Protein AF-A0A940MDB0-F1 (afdb_monomer)

Nearest PDB structures (foldseek):
  4v1u-assembly1_A  TM=7.281E-01  e=1.211E-16  Lyngbya aestuarii
  4bs9-assembly1_A-2  TM=6.740E-01  e=1.566E-17  uncultured Prochloron sp. 06037A
  4v1v-assembly1_A  TM=7.147E-01  e=1.822E-16  Lyngbya aestuarii
  4v1u-assembly1_B  TM=7.019E-01  e=6.824E-15  Lyngbya aestuarii
  3h5a-assembly1_A  TM=5.850E-01  e=8.131E-15  Escherichia coli

Foldseek 3Di:
DWWKAFQPQWDWDCPDLFWIWIDSDPPGPPIDIGGDPVPPSPVVVLNVVRNPIDDLVRSQVVCVVPDDPDRDPSVVVVVVCVLQLRMDGPPDDSLLSVLCNVQNPALPLLAAAEEEQEEDAPLSVLLVVVLVVNCSVVSHHHYDYDYHDDLVPPDLVSQPRHQEYEYEYQADDPSNLLSVLLSCLVNQHWYWYWYDHAQKTKTDQTAGAPPFATPLQVVVVVCVPPPDDPVVVVCNPVPPPDDPPDHPDVVVSNVRSNVNSVCVSCSSSVNNVVRRQWMWMQRNVVRDIDIDGGHHDCPPCRRHPPNDPDDSPVD

Organism: NCBI:txid2798581

Solvent-accessible surface area (backbone atoms only — not comparable to full-atom values): 17311 Å² total; per-residue (Å²): 133,75,34,32,19,55,29,88,68,50,45,81,41,74,75,50,58,32,32,32,40,38,23,62,43,102,84,43,89,58,59,46,76,46,72,37,90,83,69,73,24,58,60,49,55,48,56,61,58,22,72,47,70,42,34,69,66,60,52,46,52,50,48,56,73,76,38,88,84,61,91,74,61,52,70,61,51,50,52,54,35,42,75,68,44,52,33,38,56,59,85,57,55,66,37,37,53,44,46,44,57,72,38,88,82,50,49,68,60,31,47,72,32,26,34,30,37,32,28,80,34,70,36,28,56,48,31,55,52,49,39,56,64,49,15,44,44,80,37,36,26,44,77,40,86,37,74,61,63,56,51,91,60,66,58,66,70,72,53,54,86,32,65,32,35,37,40,20,32,59,47,71,52,63,67,38,54,51,40,51,41,55,43,25,55,74,70,55,26,32,34,30,47,31,33,26,54,92,59,33,34,39,36,42,35,29,24,33,56,93,75,40,25,50,63,68,46,44,51,54,53,51,56,69,66,47,77,87,49,72,65,59,60,53,58,64,70,39,87,79,73,64,64,99,77,78,69,74,59,66,71,57,42,55,54,49,30,52,53,41,45,52,49,53,53,30,40,56,64,73,51,27,74,77,29,21,42,27,23,43,37,36,36,65,81,79,73,44,79,48,75,48,76,42,63,71,55,87,70,32,45,84,83,23,92,70,58,52,87,74,65,60,93,90,108

Mean predicted aligned error: 7.18 Å

InterPro domains:
  IPR022291 Bacteriocin biosynthesis, cyclodehydratase domain [TIGR03882] (189-308)
  IPR035985 Ubiquitin-activating enzyme-like [SSF69572] (108-304)

Sequence (315 aa):
MTSYRLNPHLRFVRRTDDEVLISRGSRSIHAELLRDDAGSGALADLLERLRDPADEEQLTAWARERRTGVPLDVPALLAHLLGRGVLVPAGDDPAHSHLRTSLAGGGDALRGAVISIVGDGVLATTLERQLAASGIVTAGAVPRRVAQPSPDDVADELFADAALVVVALDRPESTLLHALNDTALRGKTPWLPVCLDGGEGVVGPTHVPGESACHLEFELQTDASVGFTGHVLELRHAKDAHGPAAVPPPHQVEMVSGLAVEAVIAHLAGTGHLTSDRAVRFDFERMEIDYQDVLRLPRCPACGPQRAPYRNPFL

Structure (mmCIF, N/CA/C/O backbone):
data_AF-A0A940MDB0-F1
#
_entry.id   AF-A0A940MDB0-F1
#
loop_
_atom_site.group_PDB
_atom_site.id
_atom_site.type_symbol
_atom_site.label_atom_id
_atom_site.label_alt_id
_atom_site.label_comp_id
_atom_site.label_asym_id
_atom_site.label_entity_id
_atom_site.label_seq_id
_atom_site.pdbx_PDB_ins_code
_atom_site.Cartn_x
_atom_site.Cartn_y
_atom_site.Cartn_z
_atom_site.occupancy
_atom_site.B_iso_or_equiv
_atom_site.auth_seq_id
_atom_site.auth_comp_id
_atom_site.auth_asym_id
_atom_site.auth_atom_id
_atom_site.pdbx_PDB_model_num
ATOM 1 N N . MET A 1 1 ? 2.759 -1.622 34.290 1.00 71.38 1 MET A N 1
ATOM 2 C CA . MET A 1 1 ? 1.355 -1.943 33.958 1.00 71.38 1 MET A CA 1
ATOM 3 C C . MET A 1 1 ? 1.049 -1.334 32.603 1.00 71.38 1 MET A C 1
ATOM 5 O O . MET A 1 1 ? 1.514 -0.229 32.347 1.00 71.38 1 MET A O 1
ATOM 9 N N . THR A 1 2 ? 0.364 -2.060 31.722 1.00 88.00 2 THR A N 1
ATOM 10 C CA . THR A 1 2 ? 0.009 -1.553 30.389 1.00 88.00 2 THR A CA 1
ATOM 11 C C . THR A 1 2 ? -1.202 -0.638 30.517 1.00 88.00 2 THR A C 1
ATOM 13 O O . THR A 1 2 ? -2.240 -1.059 31.018 1.00 88.00 2 THR A O 1
ATOM 16 N N . SER A 1 3 ? -1.056 0.615 30.094 1.00 93.81 3 SER A N 1
ATOM 17 C CA . SER A 1 3 ? -2.165 1.566 29.993 1.00 93.81 3 SER A CA 1
ATOM 18 C C . SER A 1 3 ? -2.766 1.503 28.589 1.00 93.81 3 SER A C 1
ATOM 20 O O . SER A 1 3 ? -2.040 1.304 27.612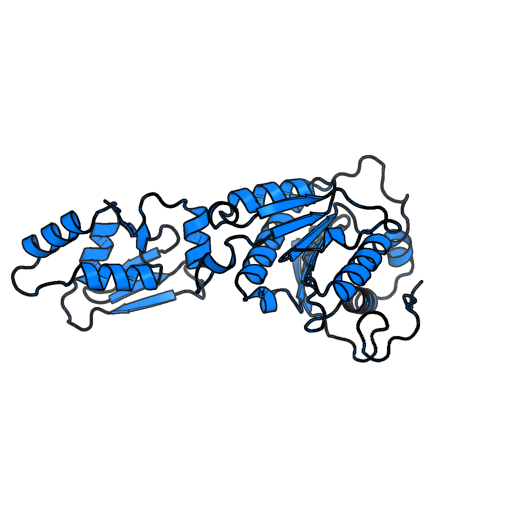 1.00 93.81 3 SER A O 1
ATOM 22 N N . TYR A 1 4 ? -4.079 1.678 28.487 1.00 93.94 4 TYR A N 1
ATOM 23 C CA . TYR A 1 4 ? -4.854 1.621 27.254 1.00 93.94 4 TYR A CA 1
ATOM 24 C C . TYR A 1 4 ? -5.501 2.971 26.966 1.00 93.94 4 TYR A C 1
ATOM 26 O O . TYR A 1 4 ? -5.845 3.716 27.881 1.00 93.94 4 TYR A O 1
ATOM 34 N N . ARG A 1 5 ? -5.697 3.266 25.683 1.00 93.81 5 ARG A N 1
ATOM 35 C CA . ARG A 1 5 ? -6.432 4.439 25.199 1.00 93.81 5 ARG A CA 1
ATOM 36 C C . ARG A 1 5 ? -7.301 4.068 24.005 1.00 93.81 5 ARG A C 1
ATOM 38 O O . ARG A 1 5 ? -7.067 3.043 23.358 1.00 93.81 5 ARG A O 1
ATOM 45 N N . LEU A 1 6 ? -8.259 4.932 23.678 1.00 93.25 6 LEU A N 1
ATOM 46 C CA . LEU A 1 6 ? -8.935 4.870 22.384 1.00 93.25 6 LEU A CA 1
ATOM 47 C C . LEU A 1 6 ? -7.921 4.951 21.240 1.00 93.25 6 LEU A C 1
ATOM 49 O O . LEU A 1 6 ? -6.960 5.721 21.289 1.00 93.25 6 LEU A O 1
ATOM 53 N N . ASN A 1 7 ? -8.158 4.172 20.191 1.00 91.50 7 ASN A N 1
ATOM 54 C CA . ASN A 1 7 ? -7.358 4.247 18.982 1.00 91.50 7 ASN A CA 1
ATOM 55 C C . ASN A 1 7 ? -7.458 5.652 18.350 1.00 91.50 7 ASN A C 1
ATOM 57 O O . ASN A 1 7 ? -8.560 6.064 17.973 1.00 91.50 7 ASN A O 1
ATOM 61 N N . PRO A 1 8 ? -6.338 6.385 18.191 1.00 90.69 8 PRO A N 1
ATOM 62 C CA . PRO A 1 8 ? -6.360 7.767 17.708 1.00 90.69 8 PRO A CA 1
ATOM 63 C C . PRO A 1 8 ? -6.815 7.907 16.247 1.00 90.69 8 PRO A C 1
ATOM 65 O O . PRO A 1 8 ? -7.166 9.005 15.823 1.00 90.69 8 PRO A O 1
ATOM 68 N N . HIS A 1 9 ? -6.836 6.812 15.481 1.00 90.19 9 HIS A N 1
ATOM 69 C CA . HIS A 1 9 ? -7.268 6.794 14.077 1.00 90.19 9 HIS A CA 1
ATOM 70 C C . HIS A 1 9 ? -8.756 6.496 13.900 1.00 90.19 9 HIS A C 1
ATOM 72 O O . HIS A 1 9 ? -9.244 6.400 12.773 1.00 90.19 9 HIS A O 1
ATOM 78 N N . LEU A 1 10 ? -9.483 6.334 15.005 1.00 90.69 10 LEU A N 1
ATOM 79 C CA . LEU A 1 10 ? -10.917 6.106 15.010 1.00 90.69 10 LEU A CA 1
ATOM 80 C C . LEU A 1 10 ? -11.643 7.326 15.575 1.00 90.69 10 LEU A C 1
ATOM 82 O O . LEU A 1 10 ? -11.248 7.944 16.561 1.00 90.69 10 LEU A O 1
ATOM 86 N N . ARG A 1 11 ? -12.756 7.666 14.935 1.00 91.94 11 ARG A N 1
ATOM 87 C CA . ARG A 1 11 ? -13.738 8.623 15.427 1.00 91.94 11 ARG A CA 1
ATOM 88 C C . ARG A 1 11 ? -14.796 7.868 16.206 1.00 91.94 11 ARG A C 1
ATOM 90 O O . ARG A 1 11 ? -15.346 6.886 15.713 1.00 91.94 11 ARG A O 1
ATOM 97 N N . PHE A 1 12 ? -15.114 8.398 17.377 1.00 91.88 12 PHE A N 1
ATOM 98 C CA . PHE A 1 12 ? -16.094 7.841 18.296 1.00 91.88 12 PHE A CA 1
ATOM 99 C C . PHE A 1 12 ? -17.264 8.806 18.428 1.00 91.88 12 PHE A C 1
ATOM 101 O O . PHE A 1 12 ? -17.077 9.969 18.792 1.00 91.88 12 PHE A O 1
ATOM 108 N N . VAL A 1 13 ? -18.466 8.329 18.114 1.00 92.81 13 VAL A N 1
ATOM 109 C CA . VAL A 1 13 ? -19.699 9.112 18.216 1.00 92.81 13 VAL A CA 1
ATOM 110 C C . VAL A 1 13 ? -20.724 8.310 19.005 1.00 92.81 13 VAL A C 1
ATOM 112 O O . VAL A 1 13 ? -21.314 7.361 18.487 1.00 92.81 13 VAL A O 1
ATOM 115 N N . ARG A 1 14 ? -20.950 8.711 20.260 1.00 92.69 14 ARG A N 1
ATOM 116 C CA . ARG A 1 14 ? -22.067 8.219 21.075 1.00 92.69 14 ARG A CA 1
ATOM 117 C C . ARG A 1 14 ? -23.378 8.613 20.388 1.00 92.69 14 ARG A C 1
ATOM 119 O O . ARG A 1 14 ? -23.610 9.796 20.147 1.00 92.69 14 ARG A O 1
ATOM 126 N N . ARG A 1 15 ? -24.190 7.623 20.011 1.00 91.88 15 ARG A N 1
ATOM 127 C CA . ARG A 1 15 ? -25.495 7.815 19.351 1.00 91.88 15 ARG A CA 1
ATOM 128 C C . ARG A 1 15 ? -26.624 7.795 20.370 1.00 91.88 15 ARG A C 1
ATOM 130 O O . ARG A 1 15 ? -27.491 8.662 20.338 1.00 91.88 15 ARG A O 1
ATOM 137 N N . THR A 1 16 ? -26.574 6.820 21.265 1.00 89.62 16 THR A N 1
ATOM 138 C CA . THR A 1 16 ? -27.467 6.663 22.415 1.00 89.62 16 THR A CA 1
ATOM 139 C C . THR A 1 16 ? -26.621 6.270 23.624 1.00 89.62 16 THR A C 1
ATOM 141 O O . THR A 1 16 ? -25.391 6.293 23.553 1.00 89.62 16 THR A O 1
ATOM 144 N N . ASP A 1 17 ? -27.249 5.927 24.745 1.00 85.44 17 ASP A N 1
ATOM 145 C CA . ASP A 1 17 ? -26.513 5.377 25.882 1.00 85.44 17 ASP A CA 1
ATOM 146 C C . ASP A 1 17 ? -25.891 4.016 25.545 1.00 85.44 17 ASP A C 1
ATOM 148 O O . ASP A 1 17 ? -24.756 3.763 25.935 1.00 85.44 17 ASP A O 1
ATOM 152 N N . ASP A 1 18 ? -26.561 3.215 24.715 1.00 88.06 18 ASP A N 1
ATOM 153 C CA . ASP A 1 18 ? -26.159 1.841 24.394 1.00 88.06 18 ASP A CA 1
ATOM 154 C C . ASP A 1 18 ? -25.493 1.682 23.024 1.00 88.06 18 ASP A C 1
ATOM 156 O O . ASP A 1 18 ? -24.976 0.614 22.711 1.00 88.06 18 ASP A O 1
ATOM 160 N N . GLU A 1 19 ? -25.488 2.718 22.185 1.00 91.94 19 GLU A N 1
ATOM 161 C CA . GLU A 1 19 ? -24.931 2.646 20.835 1.00 91.94 19 GLU A CA 1
ATOM 162 C C . GLU A 1 19 ? -23.787 3.641 20.623 1.00 91.94 19 GLU A C 1
ATOM 164 O O . GLU A 1 19 ? -23.935 4.858 20.799 1.00 91.94 19 GLU A O 1
ATOM 169 N N . VAL A 1 20 ? -22.652 3.130 20.142 1.00 93.69 20 VAL A N 1
ATOM 170 C CA . VAL A 1 20 ? -21.482 3.935 19.772 1.00 93.69 20 VAL A CA 1
ATOM 171 C C . VAL A 1 20 ? -21.080 3.633 18.338 1.00 93.69 20 VAL A C 1
ATOM 173 O O . VAL A 1 20 ? -20.733 2.507 17.994 1.00 93.69 20 VAL A O 1
ATOM 176 N N . LEU A 1 21 ? -21.096 4.661 17.491 1.00 93.56 21 LEU A N 1
ATOM 177 C CA . LEU A 1 21 ? -20.574 4.576 16.134 1.00 93.56 21 LEU A CA 1
ATOM 178 C C . LEU A 1 21 ? -19.063 4.813 16.151 1.00 93.56 21 LEU A C 1
ATOM 180 O O . LEU A 1 21 ? -18.593 5.852 16.624 1.00 93.56 21 LEU A O 1
ATOM 184 N N . ILE A 1 22 ? -18.330 3.872 15.570 1.00 92.56 22 ILE A N 1
ATOM 185 C CA . ILE A 1 22 ? -16.890 3.928 15.359 1.00 92.56 22 ILE A CA 1
ATOM 186 C C . ILE A 1 22 ? -16.623 4.008 13.862 1.00 92.56 22 ILE A C 1
ATOM 188 O O . ILE A 1 22 ? -17.221 3.276 13.079 1.00 92.56 22 ILE A O 1
ATOM 192 N N . SER A 1 23 ? -15.741 4.908 13.438 1.00 91.56 23 SER A N 1
ATOM 193 C CA . SER A 1 23 ? -15.348 5.004 12.031 1.00 91.56 23 SER A CA 1
ATOM 194 C C . SER A 1 23 ? -14.003 5.700 11.859 1.00 91.56 23 SER A C 1
ATOM 196 O O . SER A 1 23 ? -13.709 6.633 12.597 1.00 91.56 23 SER A O 1
ATOM 198 N N . ARG A 1 24 ? -13.201 5.332 10.851 1.00 87.12 24 ARG A N 1
ATOM 199 C CA . ARG A 1 24 ? -11.964 6.084 10.530 1.00 87.12 24 ARG A CA 1
ATOM 200 C C . ARG A 1 24 ? -12.247 7.464 9.929 1.00 87.12 24 ARG A C 1
ATOM 202 O O . ARG A 1 24 ? -11.438 8.378 10.028 1.00 87.12 24 ARG A O 1
ATOM 209 N N . GLY A 1 25 ? -13.404 7.639 9.294 1.00 86.31 25 GLY A N 1
ATOM 210 C CA . GLY A 1 25 ? -13.745 8.861 8.573 1.00 86.31 25 GLY A CA 1
ATOM 211 C C . GLY A 1 25 ? -15.170 8.826 8.038 1.00 86.31 25 GLY A C 1
ATOM 212 O O . GLY A 1 25 ? -15.747 7.763 7.857 1.00 86.31 25 GLY A O 1
ATOM 213 N N . SER A 1 26 ? -15.754 9.985 7.733 1.00 87.38 26 SER A N 1
ATOM 214 C CA . SER A 1 26 ? -17.177 10.088 7.353 1.00 87.38 26 SER A CA 1
ATOM 215 C C . SER A 1 26 ? -17.574 9.280 6.110 1.00 87.38 26 SER A C 1
ATOM 217 O O . SER A 1 26 ? -18.751 8.981 5.939 1.00 87.38 26 SER A O 1
ATOM 219 N N . ARG A 1 27 ? -16.606 8.938 5.252 1.00 84.81 27 ARG A N 1
ATOM 220 C CA . ARG A 1 27 ? -16.774 8.093 4.059 1.00 84.81 27 ARG A CA 1
ATOM 221 C C . ARG A 1 27 ? -15.939 6.813 4.110 1.00 84.81 27 ARG A C 1
ATOM 223 O O . ARG A 1 27 ? -15.729 6.177 3.085 1.00 84.81 27 ARG A O 1
ATOM 230 N N . SER A 1 28 ? -15.405 6.465 5.278 1.00 83.25 28 SER A N 1
ATOM 231 C CA . SER A 1 28 ? -14.613 5.250 5.407 1.00 83.25 28 SER A CA 1
ATOM 232 C C . SER A 1 28 ? -15.509 4.029 5.251 1.00 83.25 28 SER A C 1
ATOM 234 O O . SER A 1 28 ? -16.584 3.966 5.844 1.00 83.25 28 SER A O 1
ATOM 236 N N . ILE A 1 29 ? -15.019 3.035 4.513 1.00 79.56 29 ILE A N 1
ATOM 237 C CA . ILE A 1 29 ? -15.609 1.693 4.484 1.00 79.56 29 ILE A CA 1
ATOM 238 C C . ILE A 1 29 ? -15.534 1.010 5.858 1.00 79.56 29 ILE A C 1
ATOM 240 O O . ILE A 1 29 ? -16.321 0.118 6.154 1.00 79.56 29 ILE A O 1
ATOM 244 N N . HIS A 1 30 ? -14.601 1.443 6.711 1.00 80.75 30 HIS A N 1
ATOM 245 C CA . HIS A 1 30 ? -14.460 0.959 8.073 1.00 80.75 30 HIS A CA 1
ATOM 246 C C . HIS A 1 30 ? -15.318 1.819 9.004 1.00 80.75 30 HIS A C 1
ATOM 248 O O . HIS A 1 30 ? -14.855 2.818 9.567 1.00 80.75 30 HIS A O 1
ATOM 254 N N . ALA A 1 31 ? -16.587 1.436 9.115 1.00 87.31 31 ALA A N 1
ATOM 255 C CA . ALA A 1 31 ? -17.550 2.008 10.039 1.00 87.31 31 ALA A CA 1
ATOM 256 C C . ALA A 1 31 ? -18.337 0.887 10.720 1.00 87.31 31 ALA A C 1
ATOM 258 O O . ALA A 1 31 ? -18.821 -0.031 10.061 1.00 87.31 31 ALA A O 1
ATOM 259 N N . GLU A 1 32 ? -18.479 0.977 12.035 1.00 90.25 32 GLU A N 1
ATOM 260 C CA . GLU A 1 32 ? -19.139 -0.044 12.828 1.00 90.25 32 GLU A CA 1
ATOM 261 C C . GLU A 1 32 ? -19.963 0.567 13.958 1.00 90.25 32 GLU A C 1
ATOM 263 O O . GLU A 1 32 ? -19.552 1.534 14.599 1.00 90.25 32 GLU A O 1
ATOM 268 N N . LEU A 1 33 ? -21.137 -0.007 14.203 1.00 92.06 33 LEU A N 1
ATOM 269 C CA . LEU A 1 33 ? -21.983 0.351 15.329 1.00 92.06 33 LEU A CA 1
ATOM 270 C C . LEU A 1 33 ? -21.775 -0.670 16.444 1.00 92.06 33 LEU A C 1
ATOM 272 O O . LEU A 1 33 ? -22.201 -1.817 16.323 1.00 92.06 33 LEU A O 1
ATOM 276 N N . LEU A 1 34 ? -21.132 -0.248 17.527 1.00 91.06 34 LEU A N 1
ATOM 277 C CA . LEU A 1 34 ? -21.073 -1.047 18.738 1.00 91.06 34 LEU A CA 1
ATOM 278 C C . LEU A 1 34 ? -22.367 -0.883 19.526 1.00 91.06 34 LEU A C 1
ATOM 280 O O . LEU A 1 34 ? -22.853 0.240 19.680 1.00 91.06 34 LEU A O 1
ATOM 284 N N . ARG A 1 35 ? -22.883 -1.997 20.045 1.00 90.44 35 ARG A N 1
ATOM 285 C CA . ARG A 1 35 ? -24.100 -2.047 20.853 1.00 90.44 35 ARG A CA 1
ATOM 286 C C . ARG A 1 35 ? -23.815 -2.668 22.212 1.00 90.44 35 ARG A C 1
ATOM 288 O O . ARG A 1 35 ? -23.132 -3.685 22.295 1.00 90.44 35 ARG A O 1
ATOM 295 N N . ASP A 1 36 ? -24.337 -2.040 23.255 1.00 86.75 36 ASP A N 1
ATOM 296 C CA . ASP A 1 36 ? -24.456 -2.602 24.594 1.00 86.75 36 ASP A CA 1
ATOM 297 C C . ASP A 1 36 ? -25.822 -3.291 24.714 1.00 86.75 36 ASP A C 1
ATOM 299 O O . ASP A 1 36 ? -26.816 -2.679 25.101 1.00 86.75 36 ASP A O 1
ATOM 303 N N . ASP A 1 37 ? -25.881 -4.574 24.352 1.00 82.19 37 ASP A N 1
ATOM 304 C CA . ASP A 1 37 ? -27.134 -5.346 24.351 1.00 82.19 37 ASP A CA 1
ATOM 305 C C . ASP A 1 37 ? -27.750 -5.495 25.754 1.00 82.19 37 ASP A C 1
ATOM 307 O O . ASP A 1 37 ? -28.939 -5.791 25.884 1.00 82.19 37 ASP A O 1
ATOM 311 N N . ALA A 1 38 ? -26.967 -5.271 26.815 1.00 79.06 38 ALA A N 1
ATOM 312 C CA . ALA A 1 38 ? -27.469 -5.270 28.183 1.00 79.06 38 ALA A CA 1
ATOM 313 C C . ALA A 1 38 ? -28.250 -3.988 28.531 1.00 79.06 38 ALA A C 1
ATOM 315 O O . ALA A 1 38 ? -28.844 -3.924 29.609 1.00 79.06 38 ALA A O 1
ATOM 316 N N . GLY A 1 39 ? -28.255 -2.976 27.652 1.00 75.56 39 GLY A N 1
ATOM 317 C CA . GLY A 1 39 ? -28.993 -1.726 27.850 1.00 75.56 39 GLY A CA 1
ATOM 318 C C . GLY A 1 39 ? -28.465 -0.899 29.022 1.00 75.56 39 GLY A C 1
ATOM 319 O O . GLY A 1 39 ? -29.225 -0.212 29.707 1.00 75.56 39 GLY A O 1
ATOM 320 N N . SER A 1 40 ? -27.187 -1.073 29.356 1.00 78.88 40 SER A N 1
ATOM 321 C CA . SER A 1 40 ? -26.610 -0.491 30.558 1.00 78.88 40 SER A CA 1
ATOM 322 C C . SER A 1 40 ? -25.970 0.875 30.281 1.00 78.88 40 SER A C 1
ATOM 324 O O . SER A 1 40 ? -25.813 1.680 31.197 1.00 78.88 40 SER A O 1
ATOM 326 N N . GLY A 1 41 ? -25.557 1.146 29.049 1.00 82.62 41 GLY A N 1
ATOM 327 C CA . GLY A 1 41 ? -24.697 2.252 28.643 1.00 82.62 41 GLY A CA 1
ATOM 328 C C . GLY A 1 41 ? -23.245 2.172 29.126 1.00 82.62 41 GLY A C 1
ATOM 329 O O . GLY A 1 41 ? -22.513 3.165 29.085 1.00 82.62 41 GLY A O 1
ATOM 330 N N . ALA A 1 42 ? -22.803 1.008 29.616 1.00 83.88 42 ALA A N 1
ATOM 331 C CA . ALA A 1 42 ? -21.459 0.837 30.176 1.00 83.88 42 ALA A CA 1
ATOM 332 C C . ALA A 1 42 ? -20.380 1.005 29.111 1.00 83.88 42 ALA A C 1
ATOM 334 O O . ALA A 1 42 ? -19.325 1.578 29.384 1.00 83.88 42 ALA A O 1
ATOM 335 N N . LEU A 1 43 ? -20.662 0.543 27.892 1.00 87.06 43 LEU A N 1
ATOM 336 C CA . LEU A 1 43 ? -19.745 0.661 26.769 1.00 87.06 43 LEU A CA 1
ATOM 337 C C . LEU A 1 43 ? -19.460 2.128 26.424 1.00 87.06 43 LEU A C 1
ATOM 339 O O . LEU A 1 43 ? -18.298 2.513 26.304 1.00 87.06 43 LEU A O 1
ATOM 343 N N . ALA A 1 44 ? -20.502 2.953 26.283 1.00 88.75 44 ALA A N 1
ATOM 344 C CA . ALA A 1 44 ? -20.344 4.359 25.927 1.00 88.75 44 ALA A CA 1
ATOM 345 C C . ALA A 1 44 ? -19.581 5.138 27.007 1.00 88.75 44 ALA A C 1
ATOM 347 O O . ALA A 1 44 ? -18.681 5.912 26.685 1.00 88.75 44 ALA A O 1
ATOM 348 N N . ASP A 1 45 ? -19.894 4.897 28.282 1.00 89.25 45 ASP A N 1
ATOM 349 C CA . ASP A 1 45 ? -19.203 5.536 29.403 1.00 89.25 45 ASP A CA 1
ATOM 350 C C . ASP A 1 45 ? -17.733 5.095 29.509 1.00 89.25 45 ASP A C 1
ATOM 352 O O . ASP A 1 45 ? -16.864 5.917 29.806 1.00 89.25 45 ASP A O 1
ATOM 356 N N . LEU A 1 46 ? -17.440 3.814 29.247 1.00 89.38 46 LEU A N 1
ATOM 357 C CA . LEU A 1 46 ? -16.074 3.289 29.258 1.00 89.38 46 LEU A CA 1
ATOM 358 C C . LEU A 1 46 ? -15.235 3.902 28.135 1.00 89.38 46 LEU A C 1
ATOM 360 O O . LEU A 1 46 ? -14.105 4.325 28.375 1.00 89.38 46 LEU A O 1
ATOM 364 N N . LEU A 1 47 ? -15.773 3.958 26.915 1.00 91.31 47 LEU A N 1
ATOM 365 C CA . LEU A 1 47 ? -15.071 4.564 25.784 1.00 91.31 47 LEU A CA 1
ATOM 366 C C . LEU A 1 47 ? -14.808 6.052 26.043 1.00 91.31 47 LEU A C 1
ATOM 368 O O . LEU A 1 47 ? -13.714 6.533 25.764 1.00 91.31 47 LEU A O 1
ATOM 372 N N . GLU A 1 48 ? -15.757 6.762 26.656 1.00 90.81 48 GLU A N 1
ATOM 373 C CA . GLU A 1 48 ? -15.565 8.157 27.058 1.00 90.81 48 GLU A CA 1
ATOM 374 C C . GLU A 1 48 ? -14.458 8.298 28.120 1.00 90.81 48 GLU A C 1
ATOM 376 O O . GLU A 1 48 ? -13.611 9.183 28.009 1.00 90.81 48 GLU A O 1
ATOM 381 N N . ARG A 1 49 ? -14.391 7.381 29.099 1.00 91.62 49 ARG A N 1
ATOM 382 C CA . ARG A 1 49 ? -13.303 7.330 30.093 1.00 91.62 49 ARG A CA 1
ATOM 383 C C . ARG A 1 49 ? -11.937 7.068 29.454 1.00 91.62 49 ARG A C 1
ATOM 385 O O . ARG A 1 49 ? -10.943 7.605 29.938 1.00 91.62 49 ARG A O 1
ATOM 392 N N . LEU A 1 50 ? -11.882 6.262 28.398 1.00 93.25 50 LEU A N 1
ATOM 393 C CA . LEU A 1 50 ? -10.654 5.875 27.694 1.00 93.25 50 LEU A CA 1
ATOM 394 C C . LEU A 1 50 ? -10.147 6.919 26.689 1.00 93.25 50 LEU A C 1
ATOM 396 O O . LEU A 1 50 ? -9.142 6.675 26.010 1.00 93.25 50 LEU A O 1
ATOM 400 N N . ARG A 1 51 ? -10.798 8.089 26.601 1.00 90.62 51 ARG A N 1
ATOM 401 C CA . ARG A 1 51 ? -10.205 9.270 25.952 1.00 90.62 51 ARG A CA 1
ATOM 402 C C . ARG A 1 51 ? -8.882 9.657 26.605 1.00 90.62 51 ARG A C 1
ATOM 404 O O . ARG A 1 51 ? -7.958 10.057 25.902 1.00 90.62 51 ARG A O 1
ATOM 411 N N . ASP A 1 52 ? -8.794 9.468 27.919 1.00 92.25 52 ASP A N 1
ATOM 412 C CA . ASP A 1 52 ? -7.561 9.581 28.684 1.00 92.25 52 ASP A CA 1
ATOM 413 C C . ASP A 1 52 ? -6.995 8.184 28.980 1.00 92.25 52 ASP A C 1
ATOM 415 O O . ASP A 1 52 ? -7.757 7.299 29.393 1.00 92.25 52 ASP A O 1
ATOM 419 N N . PRO A 1 53 ? -5.674 7.968 28.824 1.00 94.44 53 PRO A N 1
ATOM 420 C CA . PRO A 1 53 ? -5.044 6.688 29.120 1.00 94.44 53 PRO A CA 1
ATOM 421 C C . PRO A 1 53 ? -5.388 6.156 30.516 1.00 94.44 53 PRO A C 1
ATOM 423 O O . PRO A 1 53 ? -5.348 6.893 31.504 1.00 94.44 53 PRO A O 1
ATOM 426 N N . ALA A 1 54 ? -5.709 4.867 30.606 1.00 94.94 54 ALA A N 1
ATOM 427 C CA . ALA A 1 54 ? -6.002 4.195 31.868 1.00 94.94 54 ALA A CA 1
ATOM 428 C C . ALA A 1 54 ? -5.533 2.742 31.846 1.00 94.94 54 ALA A C 1
ATOM 430 O O . ALA A 1 54 ? -5.601 2.080 30.812 1.00 94.94 54 ALA A O 1
ATOM 431 N N . ASP A 1 55 ? -5.039 2.243 32.973 1.00 94.75 55 ASP A N 1
ATOM 432 C CA . ASP A 1 55 ? -4.767 0.815 33.133 1.00 94.75 55 ASP A CA 1
ATOM 433 C C . ASP A 1 55 ? -6.009 0.040 33.610 1.00 94.75 55 ASP A C 1
ATOM 435 O O . ASP A 1 55 ? -7.049 0.604 33.958 1.00 94.75 55 ASP A O 1
ATOM 439 N N . GLU A 1 56 ? -5.911 -1.286 33.583 1.00 93.12 56 GLU A N 1
ATOM 440 C CA . GLU A 1 56 ? -7.003 -2.189 33.959 1.00 93.12 56 GLU A CA 1
ATOM 441 C C . GLU A 1 56 ? -7.472 -1.996 35.411 1.00 93.12 56 GLU A C 1
ATOM 443 O O . GLU A 1 56 ? -8.670 -2.087 35.692 1.00 93.12 56 GLU A O 1
ATOM 448 N N . GLU A 1 57 ? -6.557 -1.686 36.332 1.00 92.75 57 GLU A N 1
ATOM 449 C CA . GLU A 1 57 ? -6.874 -1.493 37.748 1.00 92.75 57 GLU A CA 1
ATOM 450 C C . GLU A 1 57 ? -7.700 -0.217 37.946 1.00 92.75 57 GLU A C 1
ATOM 452 O O . GLU A 1 57 ? -8.758 -0.246 38.581 1.00 92.75 57 GLU A O 1
ATOM 457 N N . GLN A 1 58 ? -7.278 0.881 37.317 1.00 93.50 58 GLN A N 1
ATOM 458 C CA . GLN A 1 58 ? -7.995 2.154 37.312 1.00 93.50 58 GLN A CA 1
ATOM 459 C C . GLN A 1 58 ? -9.396 2.022 36.708 1.00 93.50 58 GLN A C 1
ATOM 461 O O . GLN A 1 58 ? -10.355 2.590 37.235 1.00 93.50 58 GLN A O 1
ATOM 466 N N . LEU A 1 59 ? -9.537 1.272 35.613 1.00 91.62 59 LEU A N 1
ATOM 467 C CA . LEU A 1 59 ? -10.828 1.046 34.958 1.00 91.62 59 LEU A CA 1
ATOM 468 C C . LEU A 1 59 ? -11.747 0.156 35.797 1.00 91.62 59 LEU A C 1
ATOM 470 O O . LEU A 1 59 ? -12.947 0.411 35.881 1.00 91.62 59 LEU A O 1
ATOM 474 N N . THR A 1 60 ? -11.189 -0.850 36.469 1.00 90.81 60 THR A N 1
ATOM 475 C CA . THR A 1 60 ? -11.939 -1.715 37.386 1.00 90.81 60 THR A CA 1
ATOM 476 C C . THR A 1 60 ? -12.432 -0.934 38.604 1.00 90.81 60 THR A C 1
ATOM 478 O O . THR A 1 60 ? -13.586 -1.090 39.008 1.00 90.81 60 THR A O 1
ATOM 481 N N . ALA A 1 61 ? -11.596 -0.061 39.173 1.00 90.62 61 ALA A N 1
ATOM 482 C CA . ALA A 1 61 ? -11.992 0.836 40.258 1.00 90.62 61 ALA A CA 1
ATOM 483 C C . ALA A 1 61 ? -13.107 1.798 39.812 1.00 90.62 61 ALA A C 1
ATOM 485 O O . ALA A 1 61 ? -14.156 1.865 40.453 1.00 90.62 61 ALA A O 1
ATOM 486 N N . TRP A 1 62 ? -12.934 2.445 38.655 1.00 90.94 62 TRP A N 1
ATOM 487 C CA . TRP A 1 62 ? -13.941 3.320 38.051 1.00 90.94 62 TRP A CA 1
ATOM 488 C C . TRP A 1 62 ? -15.286 2.610 37.829 1.00 90.94 62 TRP A C 1
ATOM 490 O O . TRP A 1 62 ? -16.340 3.158 38.162 1.00 90.94 62 TRP A O 1
ATOM 500 N N . ALA A 1 63 ? -15.265 1.377 37.314 1.00 87.88 63 ALA A N 1
ATOM 501 C CA . ALA A 1 63 ? -16.476 0.600 37.066 1.00 87.88 63 ALA A CA 1
ATOM 502 C C . ALA A 1 63 ? -17.232 0.289 38.370 1.00 87.88 63 ALA A C 1
ATOM 504 O O . ALA A 1 63 ? -18.458 0.389 38.404 1.00 87.88 63 ALA A O 1
ATOM 505 N N . ARG A 1 64 ? -16.512 -0.025 39.459 1.00 86.00 64 ARG A N 1
ATOM 506 C CA . ARG A 1 64 ? -17.105 -0.282 40.786 1.00 86.00 64 ARG A CA 1
ATOM 507 C C . ARG A 1 64 ? -17.756 0.959 41.392 1.00 86.00 64 ARG A C 1
ATOM 509 O O . ARG A 1 64 ? -18.837 0.852 41.961 1.00 86.00 64 ARG A O 1
ATOM 516 N N . GLU A 1 65 ? -17.110 2.117 41.278 1.00 85.25 65 GLU A N 1
ATOM 517 C CA . GLU A 1 65 ? -17.615 3.377 41.842 1.00 85.25 65 GLU A CA 1
ATOM 518 C C . GLU A 1 65 ? -18.848 3.893 41.100 1.00 85.25 65 GLU A C 1
ATOM 520 O O . GLU A 1 65 ? -19.795 4.387 41.712 1.00 85.25 65 GLU A O 1
ATOM 525 N N . ARG A 1 66 ? -18.843 3.785 39.769 1.00 79.31 66 ARG A N 1
ATOM 526 C CA . ARG A 1 66 ? -19.861 4.400 38.916 1.00 79.31 66 ARG A CA 1
ATOM 527 C C . ARG A 1 66 ? -21.066 3.495 38.658 1.00 79.31 66 ARG A C 1
ATOM 529 O O . ARG A 1 66 ? -22.114 4.003 38.266 1.00 79.31 66 ARG A O 1
ATOM 536 N N . ARG A 1 67 ? -20.940 2.176 38.868 1.00 69.06 67 ARG A N 1
ATOM 537 C CA . ARG A 1 67 ? -22.003 1.193 38.592 1.00 69.06 67 ARG A CA 1
ATOM 538 C C . ARG A 1 67 ? -22.270 0.274 39.776 1.00 69.06 67 ARG A C 1
ATOM 540 O O . ARG A 1 67 ? -21.856 -0.881 39.828 1.00 69.06 67 ARG A O 1
ATOM 547 N N . THR A 1 68 ? -23.054 0.786 40.712 1.00 59.50 68 THR A N 1
ATOM 548 C CA . THR A 1 68 ? -23.585 0.040 41.853 1.00 59.50 68 THR A CA 1
ATOM 549 C C . THR A 1 68 ? -24.756 -0.853 41.417 1.00 59.50 68 THR A C 1
ATOM 551 O O . THR A 1 68 ? -25.917 -0.530 41.639 1.00 59.50 68 THR A O 1
ATOM 554 N N . GLY A 1 69 ? -24.482 -1.988 40.763 1.00 61.94 69 GLY A N 1
ATOM 555 C CA . GLY A 1 69 ? -25.531 -2.996 40.526 1.00 61.94 69 GLY A CA 1
ATOM 556 C C . GLY A 1 69 ? -25.288 -4.011 39.413 1.00 61.94 69 GLY A C 1
ATOM 557 O O . GLY A 1 69 ? -25.825 -5.112 39.491 1.00 61.94 69 GLY A O 1
ATOM 558 N N . VAL A 1 70 ? -24.457 -3.689 38.416 1.00 67.31 70 VAL A N 1
ATOM 559 C CA . VAL A 1 70 ? -24.091 -4.621 37.335 1.00 67.31 70 VAL A CA 1
ATOM 560 C C . VAL A 1 70 ? -22.566 -4.727 37.282 1.00 67.31 70 VAL A C 1
ATOM 562 O O . VAL A 1 70 ? -21.916 -3.737 36.940 1.00 67.31 70 VAL A O 1
ATOM 565 N N . PRO A 1 71 ? -21.971 -5.878 37.648 1.00 69.94 71 PRO A N 1
ATOM 566 C CA . PRO A 1 71 ? -20.531 -6.057 37.550 1.00 69.94 71 PRO A CA 1
ATOM 567 C C . PRO A 1 71 ? -20.116 -6.056 36.075 1.00 69.94 71 PRO A C 1
ATOM 569 O O . PRO A 1 71 ? -20.531 -6.917 35.304 1.00 69.94 71 PRO A O 1
ATOM 572 N N . LEU A 1 72 ? -19.303 -5.072 35.690 1.00 80.81 72 LEU A N 1
ATOM 573 C CA . LEU A 1 72 ? -18.678 -5.022 34.374 1.00 80.81 72 LEU A CA 1
ATOM 574 C C . LEU A 1 72 ? -17.397 -5.861 34.405 1.00 80.81 72 LEU A C 1
ATOM 576 O O . LEU A 1 72 ? -16.495 -5.582 35.198 1.00 80.81 72 LEU A O 1
ATOM 580 N N . ASP A 1 73 ? -17.304 -6.860 33.532 1.00 87.94 73 ASP A N 1
ATOM 581 C CA . ASP A 1 73 ? -16.062 -7.597 33.302 1.00 87.94 73 ASP A CA 1
ATOM 582 C C . ASP A 1 73 ? -15.116 -6.738 32.448 1.00 87.94 73 ASP A C 1
ATOM 584 O O . ASP A 1 73 ? -15.074 -6.827 31.218 1.00 87.94 73 ASP A O 1
ATOM 588 N N . VAL A 1 74 ? -14.411 -5.821 33.120 1.00 89.31 74 VAL A N 1
ATOM 589 C CA . VAL A 1 74 ? -13.438 -4.916 32.494 1.00 89.31 74 VAL A CA 1
ATOM 590 C C . VAL A 1 74 ? -12.361 -5.694 31.724 1.00 89.31 74 VAL A C 1
ATOM 592 O O . VAL A 1 74 ? -12.133 -5.337 30.567 1.00 89.31 74 VAL A O 1
ATOM 595 N N . PRO A 1 75 ? -11.741 -6.762 32.270 1.00 90.62 75 PRO A N 1
ATOM 596 C CA . PRO A 1 75 ? -10.780 -7.572 31.521 1.00 90.62 75 PRO A CA 1
ATOM 597 C C . PRO A 1 75 ? -11.341 -8.137 30.209 1.00 90.62 75 PRO A C 1
ATOM 599 O O . PRO A 1 75 ? -10.715 -7.980 29.157 1.00 90.62 75 PRO A O 1
ATOM 602 N N . ALA A 1 76 ? -12.533 -8.745 30.235 1.00 89.69 76 ALA A N 1
ATOM 603 C CA . ALA A 1 76 ? -13.140 -9.310 29.030 1.00 89.69 76 ALA A CA 1
ATOM 604 C C . ALA A 1 76 ? -13.479 -8.230 27.992 1.00 89.69 76 ALA A C 1
ATOM 606 O O . ALA A 1 76 ? -13.240 -8.416 26.795 1.00 89.69 76 ALA A O 1
ATOM 607 N N . LEU A 1 77 ? -13.992 -7.080 28.438 1.00 88.62 77 LEU A N 1
ATOM 608 C CA . LEU A 1 77 ? -14.332 -5.971 27.552 1.00 88.62 77 LEU A CA 1
ATOM 609 C C . LEU A 1 77 ? -13.084 -5.324 26.934 1.00 88.62 77 LEU A C 1
ATOM 611 O O . LEU A 1 77 ? -13.075 -5.043 25.736 1.00 88.62 77 LEU A O 1
ATOM 615 N N . LEU A 1 78 ? -12.010 -5.145 27.709 1.00 91.19 78 LEU A N 1
ATOM 616 C CA . LEU A 1 78 ? -10.724 -4.676 27.190 1.00 91.19 78 LEU A CA 1
ATOM 617 C C . LEU A 1 78 ? -10.170 -5.640 26.143 1.00 91.19 78 LEU A C 1
ATOM 619 O O . LEU A 1 78 ? -9.811 -5.198 25.053 1.00 91.19 78 LEU A O 1
ATOM 623 N N . ALA A 1 79 ? -10.150 -6.944 26.430 1.00 89.88 79 ALA A N 1
ATOM 624 C CA . ALA A 1 79 ? -9.696 -7.957 25.481 1.00 89.88 79 ALA A CA 1
ATOM 625 C C . ALA A 1 79 ? -10.522 -7.932 24.184 1.00 89.88 79 ALA A C 1
ATOM 627 O O . ALA A 1 79 ? -9.958 -7.965 23.088 1.00 89.88 79 ALA A O 1
ATOM 628 N N . HIS A 1 80 ? -11.848 -7.797 24.296 1.00 89.38 80 HIS A N 1
ATOM 629 C CA . HIS A 1 80 ? -12.744 -7.689 23.148 1.00 89.38 80 HIS A CA 1
ATOM 630 C C . HIS A 1 80 ? -12.459 -6.440 22.299 1.00 89.38 80 HIS A C 1
ATOM 632 O O . HIS A 1 80 ? -12.324 -6.533 21.079 1.00 89.38 80 HIS A O 1
ATOM 638 N N . LEU A 1 81 ? -12.330 -5.268 22.927 1.00 90.19 81 LEU A N 1
ATOM 639 C CA . LEU A 1 81 ? -12.082 -4.010 22.221 1.00 90.19 81 LEU A CA 1
ATOM 640 C C . LEU A 1 81 ? -10.659 -3.931 21.637 1.00 90.19 81 LEU A C 1
ATOM 642 O O . LEU A 1 81 ? -10.476 -3.376 20.552 1.00 90.19 81 LEU A O 1
ATOM 646 N N . LEU A 1 82 ? -9.661 -4.521 22.304 1.00 89.25 82 LEU A N 1
ATOM 647 C CA . LEU A 1 82 ? -8.296 -4.674 21.786 1.00 89.25 82 LEU A CA 1
ATOM 648 C C . LEU A 1 82 ? -8.258 -5.596 20.566 1.00 89.25 82 LEU A C 1
ATOM 650 O O . LEU A 1 82 ? -7.637 -5.251 19.562 1.00 89.25 82 LEU A O 1
ATOM 654 N N . GLY A 1 83 ? -8.952 -6.738 20.624 1.00 84.38 83 GLY A N 1
ATOM 655 C CA . GLY A 1 83 ? -9.048 -7.676 19.501 1.00 84.38 83 GLY A CA 1
ATOM 656 C C . GLY A 1 83 ? -9.693 -7.060 18.257 1.00 84.38 83 GLY A C 1
ATOM 657 O O . GLY A 1 83 ? -9.418 -7.481 17.138 1.00 84.38 83 GLY A O 1
ATOM 658 N N . ARG A 1 84 ? -10.505 -6.017 18.447 1.00 84.50 84 ARG A N 1
ATOM 659 C CA . ARG A 1 84 ? -11.166 -5.264 17.375 1.00 84.50 84 ARG A CA 1
ATOM 660 C C . ARG A 1 84 ? -10.417 -3.999 16.957 1.00 84.50 84 ARG A C 1
ATOM 662 O O . ARG A 1 84 ? -10.909 -3.258 16.114 1.00 84.50 84 ARG A O 1
ATOM 669 N N . GLY A 1 85 ? -9.260 -3.718 17.560 1.00 86.88 85 GLY A N 1
ATOM 670 C CA . GLY A 1 85 ? -8.473 -2.514 17.284 1.00 86.88 85 GLY A CA 1
ATOM 671 C C . GLY A 1 85 ? -9.151 -1.209 17.715 1.00 86.88 85 GLY A C 1
ATOM 672 O O . GLY A 1 85 ? -8.726 -0.132 17.302 1.00 86.88 85 GLY A O 1
ATOM 673 N N . VAL A 1 86 ? -10.198 -1.280 18.540 1.00 90.62 86 VAL A N 1
ATOM 674 C CA . VAL A 1 86 ? -10.887 -0.102 19.084 1.00 90.62 86 VAL A CA 1
ATOM 675 C C . VAL A 1 86 ? -10.018 0.592 20.134 1.00 90.62 86 VAL A C 1
ATOM 677 O O . VAL A 1 86 ? -9.988 1.822 20.218 1.00 90.62 86 VAL A O 1
ATOM 680 N N . LEU A 1 87 ? -9.284 -0.208 20.908 1.00 91.81 87 LEU A N 1
ATOM 681 C CA . LEU A 1 87 ? -8.292 0.249 21.874 1.00 91.81 87 LEU A CA 1
ATOM 682 C C . LEU A 1 87 ? -6.885 -0.082 21.395 1.00 91.81 87 LEU A C 1
ATOM 684 O O . LEU A 1 87 ? -6.664 -1.074 20.700 1.00 91.81 87 LEU A O 1
ATOM 688 N N . VAL A 1 88 ? -5.929 0.733 21.830 1.00 91.25 88 VAL A N 1
ATOM 689 C CA . VAL A 1 88 ? -4.495 0.496 21.646 1.00 91.25 88 VAL A CA 1
ATOM 690 C C . VAL A 1 88 ? -3.753 0.762 22.958 1.00 91.25 88 VAL A C 1
ATOM 692 O O . VAL A 1 88 ? -4.230 1.551 23.785 1.00 91.25 88 VAL A O 1
ATOM 695 N N . PRO A 1 89 ? -2.585 0.139 23.184 1.00 90.62 89 PRO A N 1
ATOM 696 C CA . PRO A 1 89 ? -1.692 0.548 24.259 1.00 90.62 89 PRO A CA 1
ATOM 697 C C . PRO A 1 89 ? -1.352 2.044 24.158 1.00 90.62 89 PRO A C 1
ATOM 699 O O . PRO A 1 89 ? -1.089 2.577 23.080 1.00 90.62 89 PRO A O 1
ATOM 702 N N . ALA A 1 90 ? -1.351 2.749 25.287 1.00 88.50 90 ALA A N 1
ATOM 703 C CA . ALA A 1 90 ? -1.163 4.199 25.320 1.00 88.50 90 ALA A CA 1
ATOM 704 C C . ALA A 1 90 ? 0.232 4.654 24.857 1.00 88.50 90 ALA A C 1
ATOM 706 O O . ALA A 1 90 ? 0.372 5.770 24.359 1.00 88.50 90 ALA A O 1
ATOM 707 N N . GLY A 1 91 ? 1.237 3.786 24.997 1.00 85.25 91 GLY A N 1
ATOM 708 C CA . GLY A 1 91 ? 2.608 4.026 24.545 1.00 85.25 91 GLY A CA 1
ATOM 709 C C . GLY A 1 91 ? 2.893 3.609 23.100 1.00 85.25 91 GLY A C 1
ATOM 710 O O . GLY A 1 91 ? 4.018 3.809 22.652 1.00 85.25 91 GLY A O 1
ATOM 711 N N . ASP A 1 92 ? 1.923 3.035 22.379 1.00 84.62 92 ASP A N 1
ATOM 712 C CA . ASP A 1 92 ? 2.150 2.606 20.997 1.00 84.62 92 ASP A CA 1
ATOM 713 C C . ASP A 1 92 ? 2.369 3.817 20.078 1.00 84.62 92 ASP A C 1
ATOM 715 O O . ASP A 1 92 ? 1.660 4.830 20.156 1.00 84.62 92 ASP A O 1
ATOM 719 N N . ASP A 1 93 ? 3.330 3.669 19.165 1.00 84.44 93 ASP A N 1
ATOM 720 C CA . ASP A 1 93 ? 3.548 4.584 18.048 1.00 84.44 93 ASP A CA 1
ATOM 721 C C . ASP A 1 93 ? 2.237 4.758 17.249 1.00 84.44 93 ASP A C 1
ATOM 723 O O . ASP A 1 93 ? 1.615 3.760 16.853 1.00 84.44 93 ASP A O 1
ATOM 727 N N . PRO A 1 94 ? 1.769 6.001 17.014 1.00 85.06 94 PRO A N 1
ATOM 728 C CA . PRO A 1 94 ? 0.568 6.245 16.230 1.00 85.06 94 PRO A CA 1
ATOM 729 C C . PRO A 1 94 ? 0.625 5.629 14.832 1.00 85.06 94 PRO A C 1
ATOM 731 O O . PRO A 1 94 ? -0.401 5.135 14.371 1.00 85.06 94 PRO A O 1
ATOM 734 N N . ALA A 1 95 ? 1.781 5.617 14.165 1.00 84.44 95 ALA A N 1
ATOM 735 C CA . ALA A 1 95 ? 1.892 5.051 12.822 1.00 84.44 95 ALA A CA 1
ATOM 736 C C . ALA A 1 95 ? 1.715 3.522 12.852 1.00 84.44 95 ALA A C 1
ATOM 738 O O . ALA A 1 95 ? 0.871 2.968 12.148 1.00 84.44 95 ALA A O 1
ATOM 739 N N . HIS A 1 96 ? 2.373 2.841 13.792 1.00 81.88 96 HIS A N 1
ATOM 740 C CA . HIS A 1 96 ? 2.127 1.419 14.041 1.00 81.88 96 HIS A CA 1
ATOM 741 C C . HIS A 1 96 ? 0.660 1.116 14.422 1.00 81.88 96 HIS A C 1
ATOM 743 O O . HIS A 1 96 ? 0.068 0.147 13.937 1.00 81.88 96 HIS A O 1
ATOM 749 N N . SER A 1 97 ? 0.032 1.972 15.236 1.00 84.19 97 SER A N 1
ATOM 750 C CA . SER A 1 97 ? -1.393 1.853 15.588 1.00 84.19 97 SER A CA 1
ATOM 751 C C . SER A 1 97 ? -2.298 1.975 14.356 1.00 84.19 97 SER A C 1
ATOM 753 O O . SER A 1 97 ? -3.276 1.234 14.228 1.00 84.19 97 SER A O 1
ATOM 755 N N . HIS A 1 98 ? -1.959 2.872 13.424 1.00 84.00 98 HIS A N 1
ATOM 756 C CA . HIS A 1 98 ? -2.666 3.015 12.153 1.00 84.00 98 HIS A CA 1
ATOM 757 C C . HIS A 1 98 ? -2.630 1.707 11.361 1.00 84.00 98 HIS A C 1
ATOM 759 O O . HIS A 1 98 ? -3.685 1.192 10.993 1.00 84.00 98 HIS A O 1
ATOM 765 N N . LEU A 1 99 ? -1.442 1.122 11.174 1.00 81.06 99 LEU A N 1
ATOM 766 C CA . LEU A 1 99 ? -1.270 -0.131 10.434 1.00 81.06 99 LEU A CA 1
ATOM 767 C C . LEU A 1 99 ? -2.105 -1.269 11.021 1.00 81.06 99 LEU A C 1
ATOM 769 O O . LEU A 1 99 ? -2.828 -1.933 10.286 1.00 81.06 99 LEU A O 1
ATOM 773 N N . ARG A 1 100 ? -2.092 -1.455 12.346 1.00 78.00 100 ARG A N 1
ATOM 774 C CA . ARG A 1 100 ? -2.913 -2.485 13.014 1.00 78.00 100 ARG A CA 1
ATOM 775 C C . ARG A 1 100 ? -4.412 -2.311 12.772 1.00 78.00 100 ARG A C 1
ATOM 777 O O . ARG A 1 100 ? -5.153 -3.286 12.785 1.00 78.00 100 ARG A O 1
ATOM 784 N N . THR A 1 101 ? -4.851 -1.070 12.584 1.00 77.50 101 THR A N 1
ATOM 785 C CA . THR A 1 101 ? -6.252 -0.738 12.304 1.00 77.50 101 THR A CA 1
ATOM 786 C C . THR A 1 101 ? -6.582 -0.967 10.839 1.00 77.50 101 THR A C 1
ATOM 788 O O . THR A 1 101 ? -7.668 -1.444 10.515 1.00 77.50 101 THR A O 1
ATOM 791 N N . SER A 1 102 ? -5.655 -0.593 9.955 1.00 73.94 102 SER A N 1
ATOM 792 C CA . SER A 1 102 ? -5.795 -0.683 8.505 1.00 73.94 102 SER A CA 1
ATOM 793 C C . SER A 1 102 ? -5.726 -2.116 7.996 1.00 73.94 102 SER A C 1
ATOM 795 O O . SER A 1 102 ? -6.510 -2.476 7.120 1.00 73.94 102 SER A O 1
ATOM 797 N N . LEU A 1 103 ? -4.883 -2.938 8.614 1.00 70.25 103 LEU A N 1
ATOM 798 C CA . LEU A 1 103 ? -4.682 -4.344 8.310 1.00 70.25 103 LEU A CA 1
ATOM 799 C C . LEU A 1 103 ? -5.484 -5.192 9.302 1.00 70.25 103 LEU A C 1
ATOM 801 O O . LEU A 1 103 ? -5.017 -5.491 10.402 1.00 70.25 103 LEU A O 1
ATOM 805 N N . ALA A 1 104 ? -6.714 -5.559 8.939 1.00 56.56 104 ALA A N 1
ATOM 806 C CA . ALA A 1 104 ? -7.549 -6.454 9.739 1.00 56.56 104 ALA A CA 1
ATOM 807 C C . ALA A 1 104 ? -6.891 -7.847 9.831 1.00 56.56 104 ALA A C 1
ATOM 809 O O . ALA A 1 104 ? -7.171 -8.713 9.011 1.00 56.56 104 ALA A O 1
ATOM 810 N N . GLY A 1 105 ? -5.969 -8.058 10.777 1.00 54.44 105 GLY A N 1
ATOM 811 C CA . GLY A 1 105 ? -5.225 -9.324 10.856 1.00 54.44 105 GLY A CA 1
ATOM 812 C C . GLY A 1 105 ? -3.824 -9.297 11.466 1.00 54.44 105 GLY A C 1
ATOM 813 O O . GLY A 1 105 ? -3.250 -10.363 11.647 1.00 54.44 105 GLY A O 1
ATOM 814 N N . GLY A 1 106 ? -3.295 -8.138 11.867 1.00 54.53 106 GLY A N 1
ATOM 815 C CA . GLY A 1 106 ? -2.152 -8.083 12.784 1.00 54.53 106 GLY A CA 1
ATOM 816 C C . GLY A 1 106 ? -0.798 -7.814 12.128 1.00 54.53 106 GLY A C 1
ATOM 817 O O . GLY A 1 106 ? -0.428 -8.393 11.111 1.00 54.53 106 GLY A O 1
ATOM 818 N N . GLY A 1 107 ? -0.018 -6.947 12.779 1.00 60.88 107 GLY A N 1
ATOM 819 C CA . GLY A 1 107 ? 1.360 -6.622 12.396 1.00 60.88 107 GLY A CA 1
ATOM 820 C C . GLY A 1 107 ? 2.333 -7.807 12.438 1.00 60.88 107 GLY A C 1
ATOM 821 O O . GLY A 1 107 ? 3.495 -7.632 12.098 1.00 60.88 107 GLY A O 1
ATOM 822 N N . ASP A 1 108 ? 1.889 -9.012 12.810 1.00 69.69 108 ASP A N 1
ATOM 823 C CA . ASP A 1 108 ? 2.724 -10.213 12.769 1.00 69.69 108 ASP A CA 1
ATOM 824 C C . ASP A 1 108 ? 3.159 -10.568 11.339 1.00 69.69 108 ASP A C 1
ATOM 826 O O . ASP A 1 108 ? 4.284 -11.027 11.165 1.00 69.69 108 ASP A O 1
ATOM 830 N N . ALA A 1 109 ? 2.342 -10.284 10.314 1.00 75.62 109 ALA A N 1
ATOM 831 C CA . ALA A 1 109 ? 2.736 -10.486 8.913 1.00 75.62 109 ALA A CA 1
ATOM 832 C C . ALA A 1 109 ? 3.910 -9.584 8.483 1.00 75.62 109 ALA A C 1
ATOM 834 O O . ALA A 1 109 ? 4.673 -9.928 7.585 1.00 75.62 109 ALA A O 1
ATOM 835 N N . LEU A 1 110 ? 4.080 -8.438 9.151 1.00 81.94 110 LEU A N 1
ATOM 836 C CA . LEU A 1 110 ? 5.179 -7.504 8.902 1.00 81.94 110 LEU A CA 1
ATOM 837 C C . LEU A 1 110 ? 6.460 -7.915 9.637 1.00 81.94 110 LEU A C 1
ATOM 839 O O . LEU A 1 110 ? 7.551 -7.498 9.247 1.00 81.94 110 LEU A O 1
ATOM 843 N N . ARG A 1 111 ? 6.357 -8.727 10.696 1.00 87.25 111 ARG A N 1
ATOM 844 C CA . ARG A 1 111 ? 7.496 -9.055 11.555 1.00 87.25 111 ARG A CA 1
ATOM 845 C C . ARG A 1 111 ? 8.518 -9.895 10.791 1.00 87.25 111 ARG A C 1
ATOM 847 O O . ARG A 1 111 ? 8.268 -11.046 10.451 1.00 87.25 111 ARG A O 1
ATOM 854 N N . GLY A 1 112 ? 9.704 -9.328 10.586 1.00 88.94 112 GLY A N 1
ATOM 855 C CA . GLY A 1 112 ? 10.804 -9.969 9.870 1.00 88.94 112 GLY A CA 1
ATOM 856 C C . GLY A 1 112 ? 10.669 -9.936 8.346 1.00 88.94 112 GLY A C 1
ATOM 857 O O . GLY A 1 112 ? 11.542 -10.469 7.667 1.00 88.94 112 GLY A O 1
ATOM 858 N N . ALA A 1 113 ? 9.623 -9.309 7.795 1.00 92.44 113 ALA A N 1
ATOM 859 C CA . ALA A 1 113 ? 9.461 -9.179 6.352 1.00 92.44 113 ALA A CA 1
ATOM 860 C C . ALA A 1 113 ? 10.548 -8.260 5.775 1.00 92.44 113 ALA A C 1
ATOM 862 O O . ALA A 1 113 ? 10.639 -7.087 6.142 1.00 92.44 113 ALA A O 1
ATOM 863 N N . VAL A 1 114 ? 11.376 -8.783 4.870 1.00 95.56 114 VAL A N 1
ATOM 864 C CA . VAL A 1 114 ? 12.431 -8.004 4.208 1.00 95.56 114 VAL A CA 1
ATOM 865 C C . VAL A 1 114 ? 11.856 -7.287 2.990 1.00 95.56 114 VAL A C 1
ATOM 867 O O . VAL A 1 114 ? 11.277 -7.922 2.109 1.00 95.56 114 VAL A O 1
ATOM 870 N N . ILE A 1 115 ? 12.051 -5.970 2.920 1.00 96.25 115 ILE A N 1
ATOM 871 C CA . ILE A 1 115 ? 11.625 -5.129 1.794 1.00 96.25 115 ILE A CA 1
ATOM 872 C C . ILE A 1 115 ? 12.881 -4.612 1.104 1.00 96.25 115 ILE A C 1
ATOM 874 O O . ILE A 1 115 ? 13.586 -3.771 1.659 1.00 96.25 115 ILE A O 1
ATOM 878 N N . SER A 1 116 ? 13.182 -5.102 -0.097 1.00 97.00 116 SER A N 1
ATOM 879 C CA . SER A 1 116 ? 14.333 -4.589 -0.852 1.00 97.00 116 SER A CA 1
ATOM 880 C C . SER A 1 116 ? 13.907 -3.390 -1.689 1.00 97.00 116 SER A C 1
ATOM 882 O O . SER A 1 116 ? 12.995 -3.511 -2.495 1.00 97.00 116 SER A O 1
ATOM 884 N N . ILE A 1 117 ? 14.555 -2.244 -1.506 1.00 97.75 117 ILE A N 1
ATOM 885 C CA . ILE A 1 117 ? 14.274 -1.006 -2.240 1.00 97.75 117 ILE A CA 1
ATOM 886 C C . ILE A 1 117 ? 15.407 -0.800 -3.242 1.00 97.75 117 ILE A C 1
ATOM 888 O O . ILE A 1 117 ? 16.537 -0.540 -2.835 1.00 97.75 117 ILE A O 1
ATOM 892 N N . VAL A 1 118 ? 15.113 -0.933 -4.531 1.00 97.50 118 VAL A N 1
ATOM 893 C CA . VAL A 1 118 ? 16.065 -0.762 -5.635 1.00 97.50 118 VAL A CA 1
ATOM 894 C C . VAL A 1 118 ? 15.911 0.633 -6.221 1.00 97.50 118 VAL A C 1
ATOM 896 O O . VAL A 1 118 ? 14.806 1.019 -6.597 1.00 97.50 118 VAL A O 1
ATOM 899 N N . GLY A 1 119 ? 17.018 1.363 -6.329 1.00 95.62 119 GLY A N 1
ATOM 900 C CA . GLY A 1 119 ? 17.066 2.667 -6.986 1.00 95.62 119 GLY A CA 1
ATOM 901 C C . GLY A 1 119 ? 18.000 3.640 -6.276 1.00 95.62 119 GLY A C 1
ATOM 902 O O . GLY A 1 119 ? 18.098 3.642 -5.048 1.00 95.62 119 GLY A O 1
ATOM 903 N N . ASP A 1 120 ? 18.654 4.513 -7.036 1.00 93.62 120 ASP A N 1
ATOM 904 C CA . ASP A 1 120 ? 19.601 5.507 -6.496 1.00 93.62 120 ASP A CA 1
ATOM 905 C C . ASP A 1 120 ? 18.996 6.915 -6.375 1.00 93.62 120 ASP A C 1
ATOM 907 O O . ASP A 1 120 ? 19.606 7.828 -5.821 1.00 93.62 120 ASP A O 1
ATOM 911 N N . GLY A 1 121 ? 17.772 7.079 -6.875 1.00 93.88 121 GLY A N 1
ATOM 912 C CA . GLY A 1 121 ? 17.097 8.360 -7.030 1.00 93.88 121 GLY A CA 1
ATOM 913 C C . GLY A 1 121 ? 16.437 8.949 -5.781 1.00 93.88 121 GLY A C 1
ATOM 914 O O . GLY A 1 121 ? 16.420 8.376 -4.677 1.00 93.88 121 GLY A O 1
ATOM 915 N N . VAL A 1 122 ? 15.828 10.120 -5.980 1.00 95.75 122 VAL A N 1
ATOM 916 C CA . VAL A 1 122 ? 15.031 10.815 -4.961 1.00 95.75 122 VAL A CA 1
ATOM 917 C C . VAL A 1 122 ? 13.757 10.049 -4.615 1.00 95.75 122 VAL A C 1
ATOM 919 O O . VAL A 1 122 ? 13.322 10.105 -3.463 1.00 95.75 122 VAL A O 1
ATOM 922 N N . LEU A 1 123 ? 13.190 9.289 -5.557 1.00 96.44 123 LEU A N 1
ATOM 923 C CA . LEU A 1 123 ? 11.996 8.477 -5.340 1.00 96.44 123 LEU A CA 1
ATOM 924 C C . LEU A 1 123 ? 12.259 7.339 -4.362 1.00 96.44 123 LEU A C 1
ATOM 926 O O . LEU A 1 123 ? 11.534 7.188 -3.381 1.00 96.44 123 LEU A O 1
ATOM 930 N N . ALA A 1 124 ? 13.339 6.588 -4.567 1.00 97.19 124 ALA A N 1
ATOM 931 C CA . ALA A 1 124 ? 13.720 5.512 -3.663 1.00 97.19 124 ALA A CA 1
ATOM 932 C C . ALA A 1 124 ? 14.080 6.057 -2.265 1.00 97.19 124 ALA A C 1
ATOM 934 O O . ALA A 1 124 ? 13.694 5.485 -1.247 1.00 97.19 124 ALA A O 1
ATOM 935 N N . THR A 1 125 ? 14.766 7.204 -2.188 1.00 97.12 125 THR A N 1
ATOM 936 C CA . THR A 1 125 ? 15.096 7.882 -0.914 1.00 97.12 125 THR A CA 1
ATOM 937 C C . THR A 1 125 ? 13.847 8.347 -0.162 1.00 97.12 125 THR A C 1
ATOM 939 O O . THR A 1 125 ? 13.741 8.173 1.053 1.00 97.12 125 THR A O 1
ATOM 942 N N . THR A 1 126 ? 12.876 8.917 -0.874 1.00 97.94 126 THR A N 1
ATOM 943 C CA . THR A 1 126 ? 11.605 9.349 -0.285 1.00 97.94 126 THR A CA 1
ATOM 944 C C . THR A 1 126 ? 10.759 8.159 0.157 1.00 97.94 126 THR A C 1
ATOM 946 O O . THR A 1 126 ? 10.240 8.184 1.272 1.00 97.94 126 THR A O 1
ATOM 949 N N . LEU A 1 127 ? 10.690 7.093 -0.645 1.00 97.00 127 LEU A N 1
ATOM 950 C CA . LEU A 1 127 ? 9.994 5.854 -0.296 1.00 97.00 127 LEU A CA 1
ATOM 951 C C . LEU A 1 127 ? 10.545 5.244 1.000 1.00 97.00 127 LEU A C 1
ATOM 953 O O . LEU A 1 127 ? 9.777 4.927 1.901 1.00 97.00 127 LEU A O 1
ATOM 957 N N . GLU A 1 128 ? 11.867 5.127 1.133 1.00 96.06 128 GLU A N 1
ATOM 958 C CA . GLU A 1 128 ? 12.514 4.603 2.343 1.00 96.06 128 GLU A CA 1
ATOM 959 C C . GLU A 1 128 ? 12.149 5.423 3.590 1.00 96.06 128 GLU A C 1
ATOM 961 O O . GLU A 1 128 ? 11.759 4.872 4.624 1.00 96.06 128 GLU A O 1
ATOM 966 N N . ARG A 1 129 ? 12.189 6.755 3.473 1.00 96.19 129 ARG A N 1
ATOM 967 C CA . ARG A 1 129 ? 11.788 7.667 4.551 1.00 96.19 129 ARG A CA 1
ATOM 968 C C . ARG A 1 129 ? 10.311 7.507 4.919 1.00 96.19 129 ARG A C 1
ATOM 970 O O . ARG A 1 129 ? 9.976 7.489 6.102 1.00 96.19 129 ARG A O 1
ATOM 977 N N . GLN A 1 130 ? 9.426 7.411 3.929 1.00 96.38 130 GLN A N 1
ATOM 978 C CA . GLN A 1 130 ? 7.989 7.274 4.161 1.00 96.38 130 GLN A CA 1
ATOM 979 C C . GLN A 1 130 ? 7.615 5.887 4.711 1.00 96.38 130 GLN A C 1
ATOM 981 O O . GLN A 1 130 ? 6.745 5.808 5.574 1.00 96.38 130 GLN A O 1
ATOM 986 N N . LEU A 1 131 ? 8.311 4.814 4.313 1.00 93.69 131 LEU A N 1
ATOM 987 C CA . LEU A 1 131 ? 8.181 3.489 4.933 1.00 93.69 131 LEU A CA 1
ATOM 988 C C . LEU A 1 131 ? 8.556 3.537 6.418 1.00 93.69 131 LEU A C 1
ATOM 990 O O . LEU A 1 131 ? 7.825 3.022 7.259 1.00 93.69 131 LEU A O 1
ATOM 994 N N . ALA A 1 132 ? 9.661 4.196 6.775 1.00 91.31 132 ALA A N 1
ATOM 995 C CA . ALA A 1 132 ? 10.023 4.366 8.181 1.00 91.31 132 ALA A CA 1
ATOM 996 C C . ALA A 1 132 ? 8.943 5.145 8.958 1.00 91.31 132 ALA A C 1
ATOM 998 O O . ALA A 1 132 ? 8.563 4.750 10.060 1.00 91.31 132 ALA A O 1
ATOM 999 N N . ALA A 1 133 ? 8.404 6.213 8.361 1.00 92.38 133 ALA A N 1
ATOM 1000 C CA . ALA A 1 133 ? 7.367 7.045 8.969 1.00 92.38 133 ALA A CA 1
ATOM 1001 C C . ALA A 1 133 ? 5.978 6.379 9.038 1.00 92.38 133 ALA A C 1
ATOM 1003 O O . ALA A 1 133 ? 5.150 6.803 9.842 1.00 92.38 133 ALA A O 1
ATOM 1004 N N . SER A 1 134 ? 5.710 5.344 8.235 1.00 90.44 134 SER A N 1
ATOM 1005 C CA . SER A 1 134 ? 4.424 4.631 8.241 1.00 90.44 134 SER A CA 1
ATOM 1006 C C . SER A 1 134 ? 4.277 3.651 9.408 1.00 90.44 134 SER A C 1
ATOM 1008 O O . SER A 1 134 ? 3.197 3.105 9.620 1.00 90.44 134 SER A O 1
ATOM 1010 N N . GLY A 1 135 ? 5.338 3.443 10.196 1.00 88.12 135 GLY A N 1
ATOM 1011 C CA . GLY A 1 135 ? 5.350 2.518 11.329 1.00 88.12 135 GLY A CA 1
ATOM 1012 C C . GLY A 1 135 ? 5.622 1.065 10.932 1.00 88.12 135 GLY A C 1
ATOM 1013 O O . GLY A 1 135 ? 5.571 0.184 11.790 1.00 88.12 135 GLY A O 1
ATOM 1014 N N . ILE A 1 136 ? 5.943 0.792 9.660 1.00 88.19 136 ILE A N 1
ATOM 1015 C CA . ILE A 1 136 ? 6.198 -0.573 9.171 1.00 88.19 136 ILE A CA 1
ATOM 1016 C C . ILE A 1 136 ? 7.471 -1.176 9.782 1.00 88.19 136 ILE A C 1
ATOM 1018 O O . ILE A 1 136 ? 7.516 -2.364 10.096 1.00 88.19 136 ILE A O 1
ATOM 1022 N N . VAL A 1 137 ? 8.482 -0.337 10.029 1.00 88.12 137 VAL A N 1
ATOM 1023 C CA . VAL A 1 137 ? 9.727 -0.728 10.708 1.00 88.12 137 VAL A CA 1
ATOM 1024 C C . VAL A 1 137 ? 9.451 -1.030 12.179 1.00 88.12 137 VAL A C 1
ATOM 1026 O O . VAL A 1 137 ? 9.918 -2.037 12.702 1.00 88.12 137 VAL A O 1
ATOM 1029 N N . THR A 1 138 ? 8.619 -0.213 12.834 1.00 86.75 138 THR A N 1
ATOM 1030 C CA . THR A 1 138 ? 8.146 -0.461 14.206 1.00 86.75 138 THR A CA 1
ATOM 1031 C C . THR A 1 138 ? 7.362 -1.774 14.300 1.00 86.75 138 THR A C 1
ATOM 1033 O O . THR A 1 138 ? 7.476 -2.490 15.293 1.00 86.75 138 THR A O 1
ATOM 1036 N N . ALA A 1 139 ? 6.609 -2.129 13.254 1.00 83.88 139 ALA A N 1
ATOM 1037 C CA . ALA A 1 139 ? 5.920 -3.415 13.142 1.00 83.88 139 ALA A CA 1
ATOM 1038 C C . ALA A 1 139 ? 6.873 -4.606 12.886 1.00 83.88 139 ALA A C 1
ATOM 1040 O O . ALA A 1 139 ? 6.459 -5.761 12.991 1.00 83.88 139 ALA A O 1
ATOM 1041 N N . GLY A 1 140 ? 8.153 -4.342 12.608 1.00 87.44 140 GLY A N 1
ATOM 1042 C CA . GLY A 1 140 ? 9.212 -5.342 12.485 1.00 87.44 140 GLY A CA 1
ATOM 1043 C C . GLY A 1 140 ? 9.648 -5.661 11.055 1.00 87.44 140 GLY A C 1
ATOM 1044 O O . GLY A 1 140 ? 10.435 -6.594 10.889 1.00 87.44 140 GLY A O 1
ATOM 1045 N N . ALA A 1 141 ? 9.173 -4.930 10.043 1.00 91.06 141 ALA A N 1
ATOM 1046 C CA . ALA A 1 141 ? 9.677 -5.078 8.680 1.00 91.06 141 ALA A CA 1
ATOM 1047 C C . ALA A 1 141 ? 11.096 -4.500 8.557 1.00 91.06 141 ALA A C 1
ATOM 1049 O O . ALA A 1 141 ? 11.457 -3.534 9.234 1.00 91.06 141 ALA A O 1
ATOM 1050 N N . VAL A 1 142 ? 11.898 -5.081 7.667 1.00 94.88 142 VAL A N 1
ATOM 1051 C CA . VAL A 1 142 ? 13.315 -4.749 7.487 1.00 94.88 142 VAL A CA 1
ATOM 1052 C C . VAL A 1 142 ? 13.527 -4.177 6.083 1.00 94.88 142 VAL A C 1
ATOM 1054 O O . VAL A 1 142 ? 13.703 -4.943 5.131 1.00 94.88 142 VAL A O 1
ATOM 1057 N N . PRO A 1 143 ? 13.495 -2.842 5.911 1.00 94.12 143 PRO A N 1
ATOM 1058 C CA . PRO A 1 143 ? 13.855 -2.224 4.644 1.00 94.12 143 PRO A CA 1
ATOM 1059 C C . PRO A 1 143 ? 15.359 -2.376 4.389 1.00 94.12 143 PRO A C 1
ATOM 1061 O O . PRO A 1 143 ? 16.186 -2.151 5.272 1.00 94.12 143 PRO A O 1
ATOM 1064 N N . ARG A 1 144 ? 15.713 -2.748 3.160 1.00 94.75 144 ARG A N 1
ATOM 1065 C CA . ARG A 1 144 ? 17.087 -2.890 2.680 1.00 94.75 144 ARG A CA 1
ATOM 1066 C C . ARG A 1 144 ? 17.247 -2.081 1.404 1.00 94.75 144 ARG A C 1
ATOM 1068 O O . ARG A 1 144 ? 16.665 -2.428 0.379 1.00 94.75 144 ARG A O 1
ATOM 1075 N N . ARG A 1 145 ? 18.060 -1.028 1.454 1.00 94.56 145 ARG A N 1
ATOM 1076 C CA . ARG A 1 145 ? 18.408 -0.253 0.264 1.00 94.56 145 ARG A CA 1
ATOM 1077 C C . ARG A 1 145 ? 19.409 -1.018 -0.600 1.00 94.56 145 ARG A C 1
ATOM 1079 O O . ARG A 1 145 ? 20.397 -1.543 -0.090 1.00 94.56 145 ARG A O 1
ATOM 1086 N N . VAL A 1 146 ? 19.145 -1.070 -1.900 1.00 94.38 146 VAL A N 1
ATOM 1087 C CA . VAL A 1 146 ? 19.988 -1.700 -2.915 1.00 94.38 146 VAL A CA 1
ATOM 1088 C C . VAL A 1 146 ? 20.226 -0.680 -4.024 1.00 94.38 146 VAL A C 1
ATOM 1090 O O . VAL A 1 146 ? 19.284 -0.035 -4.491 1.00 94.38 146 VAL A O 1
ATOM 1093 N N . ALA A 1 147 ? 21.490 -0.518 -4.418 1.00 93.62 147 ALA A N 1
ATOM 1094 C CA . ALA A 1 147 ? 21.847 0.361 -5.525 1.00 93.62 147 ALA A CA 1
ATOM 1095 C C . ALA A 1 147 ? 21.194 -0.120 -6.827 1.00 93.62 147 ALA A C 1
ATOM 1097 O O . ALA A 1 147 ? 20.939 -1.318 -6.986 1.00 93.62 147 ALA A O 1
ATOM 1098 N N . GLN A 1 148 ? 20.921 0.795 -7.753 1.00 93.50 148 GLN A N 1
ATOM 1099 C CA . GLN A 1 148 ? 20.346 0.421 -9.039 1.00 93.50 148 GLN A CA 1
ATOM 1100 C C . GLN A 1 148 ? 21.369 -0.403 -9.844 1.00 93.50 148 GLN A C 1
ATOM 1102 O O . GLN A 1 148 ? 22.452 0.103 -10.148 1.00 93.50 148 GLN A O 1
ATOM 1107 N N . PRO A 1 149 ? 21.077 -1.670 -10.195 1.00 94.06 149 PRO A N 1
ATOM 1108 C CA . PRO A 1 149 ? 22.007 -2.464 -10.983 1.00 94.06 149 PRO A CA 1
ATOM 1109 C C . PRO A 1 149 ? 21.978 -2.027 -12.452 1.00 94.06 149 PRO A C 1
ATOM 1111 O O . PRO A 1 149 ? 20.984 -1.493 -12.949 1.00 94.06 149 PRO A O 1
ATOM 1114 N N . SER A 1 150 ? 23.061 -2.320 -13.171 1.00 91.88 150 SER A N 1
ATOM 1115 C CA . SER A 1 150 ? 23.016 -2.344 -14.633 1.00 91.88 150 SER A CA 1
ATOM 1116 C C . SER A 1 150 ? 22.040 -3.439 -15.090 1.00 91.88 150 SER A C 1
ATOM 1118 O O . SER A 1 150 ? 21.993 -4.493 -14.451 1.00 91.88 150 SER A O 1
ATOM 1120 N N . PRO A 1 151 ? 21.292 -3.257 -16.197 1.00 88.25 151 PRO A N 1
ATOM 1121 C CA . PRO A 1 151 ? 20.420 -4.305 -16.732 1.00 88.25 151 PRO A CA 1
ATOM 1122 C C . PRO A 1 151 ? 21.135 -5.637 -17.003 1.00 88.25 151 PRO A C 1
ATOM 1124 O O . PRO A 1 151 ? 20.521 -6.692 -16.873 1.00 88.25 151 PRO A O 1
ATOM 1127 N N . ASP A 1 152 ? 22.426 -5.589 -17.344 1.00 89.62 152 ASP A N 1
ATOM 1128 C CA . ASP A 1 152 ? 23.238 -6.781 -17.624 1.00 89.62 152 ASP A CA 1
ATOM 1129 C C . ASP A 1 152 ? 23.748 -7.476 -16.343 1.00 89.62 152 ASP A C 1
ATOM 1131 O O . ASP A 1 152 ? 24.170 -8.629 -16.396 1.00 89.62 152 ASP A O 1
ATOM 1135 N N . ASP A 1 153 ? 23.656 -6.804 -15.188 1.00 91.44 153 ASP A N 1
ATOM 1136 C CA . ASP A 1 153 ? 24.236 -7.226 -13.905 1.00 91.44 153 ASP A CA 1
ATOM 1137 C C . ASP A 1 153 ? 23.170 -7.388 -12.800 1.00 91.44 153 ASP A C 1
ATOM 1139 O O . ASP A 1 153 ? 23.443 -7.217 -11.607 1.00 91.44 153 ASP A O 1
ATOM 1143 N N . VAL A 1 154 ? 21.924 -7.701 -13.173 1.00 91.94 154 VAL A N 1
ATOM 1144 C CA . VAL A 1 154 ? 20.850 -7.964 -12.202 1.00 91.94 154 VAL A CA 1
ATOM 1145 C C . VAL A 1 154 ? 21.061 -9.328 -11.540 1.00 91.94 154 VAL A C 1
ATOM 1147 O O . VAL A 1 154 ? 20.678 -10.367 -12.077 1.00 91.94 154 VAL A O 1
ATOM 1150 N N . ALA A 1 155 ? 21.648 -9.310 -10.348 1.00 89.62 155 ALA A N 1
ATOM 1151 C CA . ALA A 1 155 ? 21.935 -10.499 -9.555 1.00 89.62 155 ALA A CA 1
ATOM 1152 C C . ALA A 1 155 ? 20.662 -11.129 -8.945 1.00 89.62 155 ALA A C 1
ATOM 1154 O O . ALA A 1 155 ? 19.764 -10.416 -8.486 1.00 89.62 155 ALA A O 1
ATOM 1155 N N . ASP A 1 156 ? 20.591 -12.465 -8.896 1.00 89.50 156 ASP A N 1
ATOM 1156 C CA . ASP A 1 156 ? 19.447 -13.196 -8.322 1.00 89.50 156 ASP A CA 1
ATOM 1157 C C . ASP A 1 156 ? 19.303 -12.916 -6.806 1.00 89.50 156 ASP A C 1
ATOM 1159 O O . ASP A 1 156 ? 18.192 -12.876 -6.271 1.00 89.50 156 ASP A O 1
ATOM 1163 N N . GLU A 1 157 ? 20.412 -12.625 -6.116 1.00 88.81 157 GLU A N 1
ATOM 1164 C CA . GLU A 1 157 ? 20.468 -12.285 -4.689 1.00 88.81 157 GLU A CA 1
ATOM 1165 C C . GLU A 1 157 ? 19.680 -11.017 -4.331 1.00 88.81 157 GLU A C 1
ATOM 1167 O O . GLU A 1 157 ? 19.294 -10.835 -3.174 1.00 88.81 157 GLU A O 1
ATOM 1172 N N . LEU A 1 158 ? 19.401 -10.149 -5.311 1.00 88.88 158 LEU A N 1
ATOM 1173 C CA . LEU A 1 158 ? 18.572 -8.958 -5.114 1.00 88.88 158 LEU A CA 1
ATOM 1174 C C . LEU A 1 158 ? 17.162 -9.337 -4.640 1.00 88.88 158 LEU A C 1
ATOM 1176 O O . LEU A 1 158 ? 16.583 -8.654 -3.791 1.00 88.88 158 LEU A O 1
ATOM 1180 N N . PHE A 1 159 ? 16.633 -10.439 -5.172 1.00 92.56 159 PHE A N 1
ATOM 1181 C CA . PHE A 1 159 ? 15.303 -10.963 -4.863 1.00 92.56 159 PHE A CA 1
ATOM 1182 C C . PHE A 1 159 ? 15.326 -12.065 -3.799 1.00 92.56 159 PHE A C 1
ATOM 1184 O O . PHE A 1 159 ? 14.264 -12.457 -3.311 1.00 92.56 159 PHE A O 1
ATOM 1191 N N . ALA A 1 160 ? 16.509 -12.564 -3.431 1.00 89.00 160 ALA A N 1
ATOM 1192 C CA . ALA A 1 160 ? 16.651 -13.573 -2.392 1.00 89.00 160 ALA A CA 1
ATOM 1193 C C . ALA A 1 160 ? 16.193 -13.026 -1.031 1.00 89.00 160 ALA A C 1
ATOM 1195 O O . ALA A 1 160 ? 16.525 -11.899 -0.649 1.00 89.00 160 ALA A O 1
ATOM 1196 N N . ASP A 1 161 ? 15.413 -13.844 -0.321 1.00 89.00 161 ASP A N 1
ATOM 1197 C CA . ASP A 1 161 ? 14.869 -13.602 1.024 1.00 89.00 161 ASP A CA 1
ATOM 1198 C C . ASP A 1 161 ? 13.961 -12.365 1.175 1.00 89.00 161 ASP A C 1
ATOM 1200 O O . ASP A 1 161 ? 13.478 -12.077 2.271 1.00 89.00 161 ASP A O 1
ATOM 1204 N N . ALA A 1 162 ? 13.693 -11.632 0.089 1.00 94.56 162 ALA A N 1
ATOM 1205 C CA . ALA A 1 162 ? 12.791 -10.492 0.098 1.00 94.56 162 ALA A CA 1
ATOM 1206 C C . ALA A 1 162 ? 11.331 -10.965 0.103 1.00 94.56 162 ALA A C 1
ATOM 1208 O O . ALA A 1 162 ? 10.923 -11.766 -0.736 1.00 94.56 162 ALA A O 1
ATOM 1209 N N . ALA A 1 163 ? 10.524 -10.416 1.011 1.00 94.75 163 ALA A N 1
ATOM 1210 C CA . ALA A 1 163 ? 9.071 -10.568 0.964 1.00 94.75 163 ALA A CA 1
ATOM 1211 C C . ALA A 1 163 ? 8.473 -9.762 -0.201 1.00 94.75 163 ALA A C 1
ATOM 1213 O O . ALA A 1 163 ? 7.493 -10.176 -0.811 1.00 94.75 163 ALA A O 1
ATOM 1214 N N . LEU A 1 164 ? 9.087 -8.618 -0.516 1.00 96.12 164 LEU A N 1
ATOM 1215 C CA . LEU A 1 164 ? 8.745 -7.771 -1.652 1.00 96.12 164 LEU A CA 1
ATOM 1216 C C . LEU A 1 164 ? 9.983 -6.987 -2.101 1.00 96.12 164 LEU A C 1
ATOM 1218 O O . LEU A 1 164 ? 10.735 -6.464 -1.271 1.00 96.12 164 LEU A O 1
ATOM 1222 N N . VAL A 1 165 ? 10.167 -6.858 -3.412 1.00 98.00 165 VAL A N 1
ATOM 1223 C CA . VAL A 1 165 ? 11.129 -5.915 -4.000 1.00 98.00 165 VAL A CA 1
ATOM 1224 C C . VAL A 1 165 ? 10.383 -4.694 -4.536 1.00 98.00 165 VAL A C 1
ATOM 1226 O O . VAL A 1 165 ? 9.454 -4.829 -5.319 1.00 98.00 165 VAL A O 1
ATOM 1229 N N . VAL A 1 166 ? 10.780 -3.489 -4.141 1.00 98.19 166 VAL A N 1
ATOM 1230 C CA . VAL A 1 166 ? 10.245 -2.228 -4.667 1.00 98.19 166 VAL A CA 1
ATOM 1231 C C . VAL A 1 166 ? 11.304 -1.592 -5.550 1.00 98.19 166 VAL A C 1
ATOM 1233 O O . VAL A 1 166 ? 12.403 -1.304 -5.087 1.00 98.19 166 VAL A O 1
ATOM 1236 N N . VAL A 1 167 ? 10.982 -1.371 -6.818 1.00 98.25 167 VAL A N 1
ATOM 1237 C CA . VAL A 1 167 ? 11.892 -0.777 -7.801 1.00 98.25 167 VAL A CA 1
ATOM 1238 C C . VAL A 1 167 ? 11.446 0.657 -8.024 1.00 98.25 167 VAL A C 1
ATOM 1240 O O . VAL A 1 167 ? 10.457 0.886 -8.708 1.00 98.25 167 VAL A O 1
ATOM 1243 N N . ALA A 1 168 ? 12.135 1.608 -7.398 1.00 97.94 168 ALA A N 1
ATOM 1244 C CA . ALA A 1 168 ? 11.756 3.014 -7.358 1.00 97.94 168 ALA A CA 1
ATOM 1245 C C . ALA A 1 168 ? 12.719 3.853 -8.209 1.00 97.94 168 ALA A C 1
ATOM 1247 O O . ALA A 1 168 ? 13.825 4.183 -7.777 1.00 97.94 168 ALA A O 1
ATOM 1248 N N . LEU A 1 169 ? 12.285 4.199 -9.421 1.00 95.38 169 LEU A N 1
ATOM 1249 C CA . LEU A 1 169 ? 13.097 4.889 -10.420 1.00 95.38 169 LEU A CA 1
ATOM 1250 C C . LEU A 1 169 ? 12.608 6.324 -10.652 1.00 95.38 169 LEU A C 1
ATOM 1252 O O . LEU A 1 169 ? 11.425 6.564 -10.872 1.00 95.38 169 LEU A O 1
ATOM 1256 N N . ASP A 1 170 ? 13.527 7.286 -10.690 1.00 93.50 170 ASP A N 1
ATOM 1257 C CA . ASP A 1 170 ? 13.199 8.685 -11.023 1.00 93.50 170 ASP A CA 1
ATOM 1258 C C . ASP A 1 170 ? 12.838 8.877 -12.510 1.00 93.50 170 ASP A C 1
ATOM 1260 O O . ASP A 1 170 ? 12.399 9.955 -12.907 1.00 93.50 170 ASP A O 1
ATOM 1264 N N . ARG A 1 171 ? 13.064 7.840 -13.325 1.00 88.56 171 ARG A N 1
ATOM 1265 C CA . ARG A 1 171 ? 12.787 7.761 -14.763 1.00 88.56 171 ARG A CA 1
ATOM 1266 C C . ARG A 1 171 ? 12.491 6.317 -15.169 1.00 88.56 171 ARG A C 1
ATOM 1268 O O . ARG A 1 171 ? 13.024 5.403 -14.534 1.00 88.56 171 ARG A O 1
ATOM 1275 N N . PRO A 1 172 ? 11.694 6.068 -16.216 1.00 87.94 172 PRO A N 1
ATOM 1276 C CA . PRO A 1 172 ? 11.482 4.713 -16.703 1.00 87.94 172 PRO A CA 1
ATOM 1277 C C . PRO A 1 172 ? 12.774 4.135 -17.300 1.00 87.94 172 PRO A C 1
ATOM 1279 O O . PRO A 1 172 ? 13.431 4.760 -18.128 1.00 87.94 172 PRO A O 1
ATOM 1282 N N . GLU A 1 173 ? 13.114 2.900 -16.925 1.00 89.12 173 GLU A N 1
ATOM 1283 C CA . GLU A 1 173 ? 14.219 2.144 -17.526 1.00 89.12 173 GLU A CA 1
ATOM 1284 C C . GLU A 1 173 ? 13.727 0.766 -17.984 1.00 89.12 173 GLU A C 1
ATOM 1286 O O . GLU A 1 173 ? 13.889 -0.235 -17.288 1.00 89.12 173 GLU A O 1
ATOM 1291 N N . SER A 1 174 ? 13.114 0.704 -19.174 1.00 88.38 174 SER A N 1
ATOM 1292 C CA . SER A 1 174 ? 12.463 -0.518 -19.695 1.00 88.38 174 SER A CA 1
ATOM 1293 C C . SER A 1 174 ? 13.408 -1.734 -19.717 1.00 88.38 174 SER A C 1
ATOM 1295 O O . SER A 1 174 ? 13.051 -2.810 -19.239 1.00 88.38 174 SER A O 1
ATOM 1297 N N . THR A 1 175 ? 14.667 -1.571 -20.153 1.00 89.81 175 THR A N 1
ATOM 1298 C CA . THR A 1 175 ? 15.647 -2.678 -20.154 1.00 89.81 175 THR A CA 1
ATOM 1299 C C . THR A 1 175 ? 15.921 -3.216 -18.747 1.00 89.81 175 THR A C 1
ATOM 1301 O O . THR A 1 175 ? 15.957 -4.431 -18.556 1.00 89.81 175 THR A O 1
ATOM 1304 N N . LEU A 1 176 ? 16.079 -2.328 -17.761 1.00 92.56 176 LEU A N 1
ATOM 1305 C CA . LEU A 1 176 ? 16.289 -2.716 -16.367 1.00 92.56 176 LEU A CA 1
ATOM 1306 C C . LEU A 1 176 ? 15.050 -3.423 -15.805 1.00 92.56 176 LEU A C 1
ATOM 1308 O O . LEU A 1 176 ? 15.170 -4.480 -15.192 1.00 92.56 176 LEU A O 1
ATOM 1312 N N . LEU A 1 177 ? 13.858 -2.874 -16.045 1.00 95.06 177 LEU A N 1
ATOM 1313 C CA . LEU A 1 177 ? 12.600 -3.443 -15.561 1.00 95.06 177 LEU A CA 1
ATOM 1314 C C . LEU A 1 177 ? 12.329 -4.835 -16.147 1.00 95.06 177 LEU A C 1
ATOM 1316 O O . LEU A 1 177 ? 11.861 -5.719 -15.430 1.00 95.06 177 LEU A O 1
ATOM 1320 N N . HIS A 1 178 ? 12.685 -5.083 -17.409 1.00 94.69 178 HIS A N 1
ATOM 1321 C CA . HIS A 1 178 ? 12.630 -6.426 -17.988 1.00 94.69 178 HIS A CA 1
ATOM 1322 C C . HIS A 1 178 ? 13.647 -7.392 -17.372 1.00 94.69 178 HIS A C 1
ATOM 1324 O O . HIS A 1 178 ? 13.284 -8.531 -17.080 1.00 94.69 178 HIS A O 1
ATOM 1330 N N . ALA A 1 179 ? 14.888 -6.953 -17.141 1.00 94.69 179 ALA A N 1
ATOM 1331 C CA . ALA A 1 179 ? 15.902 -7.781 -16.486 1.00 94.69 179 ALA A CA 1
ATOM 1332 C C . ALA A 1 179 ? 15.475 -8.159 -15.053 1.00 94.69 179 ALA A C 1
ATOM 1334 O O . ALA A 1 179 ? 15.530 -9.327 -14.665 1.00 94.69 179 ALA A O 1
ATOM 1335 N N . LEU A 1 180 ? 14.942 -7.191 -14.299 1.00 96.50 180 LEU A N 1
ATOM 1336 C CA . LEU A 1 180 ? 14.355 -7.403 -12.974 1.00 96.50 180 LEU A CA 1
ATOM 1337 C C . LEU A 1 180 ? 13.150 -8.348 -13.028 1.00 96.50 180 LEU A C 1
ATOM 1339 O O . LEU A 1 180 ? 13.052 -9.250 -12.200 1.00 96.50 180 LEU A O 1
ATOM 1343 N N . ASN A 1 181 ? 12.264 -8.197 -14.017 1.00 96.94 181 ASN A N 1
ATOM 1344 C CA . ASN A 1 181 ? 11.128 -9.094 -14.215 1.00 96.94 181 ASN A CA 1
ATOM 1345 C C . ASN A 1 181 ? 11.577 -10.544 -14.434 1.00 96.94 181 ASN A C 1
ATOM 1347 O O . ASN A 1 181 ? 11.011 -11.459 -13.843 1.00 96.94 181 ASN A O 1
ATOM 1351 N N . ASP A 1 182 ? 12.592 -10.768 -15.268 1.00 94.50 182 ASP A N 1
ATOM 1352 C CA . ASP A 1 182 ? 13.120 -12.108 -15.514 1.00 94.50 182 ASP A CA 1
ATOM 1353 C C . ASP A 1 182 ? 13.700 -12.737 -14.243 1.00 94.50 182 ASP A C 1
ATOM 1355 O O . ASP A 1 182 ? 13.447 -13.916 -13.971 1.00 94.50 182 ASP A O 1
ATOM 1359 N N . THR A 1 183 ? 14.430 -11.960 -13.443 1.00 95.38 183 THR A N 1
ATOM 1360 C CA . THR A 1 183 ? 14.950 -12.404 -12.145 1.00 95.38 183 THR A CA 1
ATOM 1361 C C . THR A 1 183 ? 13.823 -12.702 -11.154 1.00 95.38 183 THR A C 1
ATOM 1363 O O . THR A 1 183 ? 13.807 -13.779 -10.555 1.00 95.38 183 THR A O 1
ATOM 1366 N N . ALA A 1 184 ? 12.818 -11.829 -11.053 1.00 96.06 184 ALA A N 1
ATOM 1367 C CA . ALA A 1 184 ? 11.641 -12.033 -10.210 1.00 96.06 184 ALA A CA 1
ATOM 1368 C C . ALA A 1 184 ? 10.877 -13.313 -10.582 1.00 96.06 184 ALA A C 1
ATOM 1370 O O . ALA A 1 184 ? 10.489 -14.091 -9.711 1.00 96.06 184 ALA A O 1
ATOM 1371 N N . LEU A 1 185 ? 10.699 -13.573 -11.882 1.00 95.00 185 LEU A N 1
ATOM 1372 C CA . LEU A 1 185 ? 10.035 -14.778 -12.382 1.00 95.00 185 LEU A CA 1
ATOM 1373 C C . LEU A 1 185 ? 10.815 -16.057 -12.043 1.00 95.00 185 LEU A C 1
ATOM 1375 O O . LEU A 1 185 ? 10.194 -17.067 -11.707 1.00 95.00 185 LEU A O 1
ATOM 1379 N N . ARG A 1 186 ? 12.156 -16.032 -12.108 1.00 92.19 186 ARG A N 1
ATOM 1380 C CA . ARG A 1 186 ? 13.003 -17.170 -11.699 1.00 92.19 186 ARG A CA 1
ATOM 1381 C C . ARG A 1 186 ? 12.957 -17.399 -10.188 1.00 92.19 186 ARG A C 1
ATOM 1383 O O . ARG A 1 186 ? 12.768 -18.536 -9.761 1.00 92.19 186 ARG A O 1
ATOM 1390 N N . GLY A 1 187 ? 13.095 -16.328 -9.406 1.00 92.62 187 GLY A N 1
ATOM 1391 C CA . GLY A 1 187 ? 13.088 -16.362 -7.941 1.00 92.62 187 GLY A CA 1
ATOM 1392 C C . GLY A 1 187 ? 11.705 -16.578 -7.324 1.00 92.62 187 GLY A C 1
ATOM 1393 O O . GLY A 1 187 ? 11.609 -16.933 -6.155 1.00 92.62 187 GLY A O 1
ATOM 1394 N N . LYS A 1 188 ? 10.634 -16.412 -8.114 1.00 94.69 188 LYS A N 1
ATOM 1395 C CA . LYS A 1 188 ? 9.234 -16.386 -7.658 1.00 94.69 188 LYS A CA 1
ATOM 1396 C C . LYS A 1 188 ? 8.985 -15.345 -6.564 1.00 94.69 188 LYS A C 1
ATOM 1398 O O . LYS A 1 188 ? 8.146 -15.543 -5.690 1.00 94.69 188 LYS A O 1
ATOM 1403 N N . THR A 1 189 ? 9.702 -14.232 -6.641 1.00 95.81 189 THR A N 1
ATOM 1404 C CA . THR A 1 189 ? 9.628 -13.160 -5.652 1.00 95.81 189 THR A CA 1
ATOM 1405 C C . THR A 1 189 ? 8.731 -12.038 -6.176 1.00 95.81 189 THR A C 1
ATOM 1407 O O . THR A 1 189 ? 8.956 -11.562 -7.294 1.00 95.81 189 THR A O 1
ATOM 1410 N N . PRO A 1 190 ? 7.721 -11.596 -5.407 1.00 96.56 190 PRO A N 1
ATOM 1411 C CA . PRO A 1 190 ? 6.897 -10.453 -5.775 1.00 96.56 190 PRO A CA 1
ATOM 1412 C C . PRO A 1 190 ? 7.697 -9.155 -5.884 1.00 96.56 190 PRO A C 1
ATOM 1414 O O . PRO A 1 190 ? 8.644 -8.923 -5.124 1.00 96.56 190 PRO A O 1
ATOM 1417 N N . TRP A 1 191 ? 7.279 -8.268 -6.786 1.00 97.88 191 TRP A N 1
ATOM 1418 C CA . TRP A 1 191 ? 7.877 -6.941 -6.887 1.00 97.88 191 TRP A CA 1
ATOM 1419 C C . TRP A 1 191 ? 6.919 -5.853 -7.360 1.00 97.88 191 TRP A C 1
ATOM 1421 O O . TRP A 1 191 ? 5.909 -6.120 -8.004 1.00 97.88 191 TRP A O 1
ATOM 1431 N N . LEU A 1 192 ? 7.241 -4.612 -7.012 1.00 98.00 192 LEU A N 1
ATOM 1432 C CA . LEU A 1 192 ? 6.456 -3.420 -7.296 1.00 98.00 192 LEU A CA 1
ATOM 1433 C C . LEU A 1 192 ? 7.336 -2.392 -8.030 1.00 98.00 192 LEU A C 1
ATOM 1435 O O . LEU A 1 192 ? 8.219 -1.809 -7.396 1.00 98.00 192 LEU A O 1
ATOM 1439 N N . PRO A 1 193 ? 7.117 -2.144 -9.332 1.00 97.69 193 PRO A N 1
ATOM 1440 C CA . PRO A 1 193 ? 7.702 -1.003 -10.014 1.00 97.69 193 PRO A CA 1
ATOM 1441 C C . PRO A 1 193 ? 7.010 0.288 -9.575 1.00 97.69 193 PRO A C 1
ATOM 1443 O O . PRO A 1 193 ? 5.788 0.353 -9.437 1.00 97.69 193 PRO A O 1
ATOM 1446 N N . VAL A 1 194 ? 7.809 1.325 -9.376 1.00 97.88 194 VAL A N 1
ATOM 1447 C CA . VAL A 1 194 ? 7.367 2.686 -9.110 1.00 97.88 194 VAL A CA 1
ATOM 1448 C C . VAL A 1 194 ? 8.270 3.604 -9.915 1.00 97.88 194 VAL A C 1
ATOM 1450 O O . VAL A 1 194 ? 9.490 3.571 -9.746 1.00 97.88 194 VAL A O 1
ATOM 1453 N N . CYS A 1 195 ? 7.703 4.414 -10.798 1.00 95.50 195 CYS A N 1
ATOM 1454 C CA . CYS A 1 195 ? 8.502 5.340 -11.587 1.00 95.50 195 CYS A CA 1
ATOM 1455 C C . CYS A 1 195 ? 7.817 6.683 -11.802 1.00 95.50 195 CYS A C 1
ATOM 1457 O O . CYS A 1 195 ? 6.602 6.822 -11.658 1.00 95.50 195 CYS A O 1
ATOM 1459 N N . LEU A 1 196 ? 8.633 7.674 -12.139 1.00 93.94 196 LEU A N 1
ATOM 1460 C CA . LEU A 1 196 ? 8.197 8.953 -12.684 1.00 93.94 196 LEU A CA 1
ATOM 1461 C C . LEU A 1 196 ? 8.623 9.017 -14.149 1.00 93.94 196 LEU A C 1
ATOM 1463 O O . LEU A 1 196 ? 9.734 8.615 -14.473 1.00 93.94 196 LEU A O 1
ATOM 1467 N N . ASP A 1 197 ? 7.758 9.515 -15.021 1.00 88.38 197 ASP A N 1
ATOM 1468 C CA . ASP A 1 197 ? 8.048 9.782 -16.428 1.00 88.38 197 ASP A CA 1
ATOM 1469 C C . ASP A 1 197 ? 7.553 11.189 -16.780 1.00 88.38 197 ASP A C 1
ATOM 1471 O O . ASP A 1 197 ? 6.380 11.419 -17.074 1.00 88.38 197 ASP A O 1
ATOM 1475 N N . GLY A 1 198 ? 8.444 12.174 -16.653 1.00 86.19 198 GLY A N 1
ATOM 1476 C CA . GLY A 1 198 ? 8.099 13.579 -16.861 1.00 86.19 198 GLY A CA 1
ATOM 1477 C C . GLY A 1 198 ? 6.988 14.053 -15.918 1.00 86.19 198 GLY A C 1
ATOM 1478 O O . GLY A 1 198 ? 7.206 14.179 -14.715 1.00 86.19 198 GLY A O 1
ATOM 1479 N N . GLY A 1 199 ? 5.819 14.366 -16.482 1.00 89.31 199 GLY A N 1
ATOM 1480 C CA . GLY A 1 199 ? 4.619 14.787 -15.755 1.00 89.31 199 GLY A CA 1
ATOM 1481 C C . GLY A 1 199 ? 3.738 13.635 -15.263 1.00 89.31 199 GLY A C 1
ATOM 1482 O O . GLY A 1 199 ? 2.658 13.898 -14.741 1.00 89.31 199 GLY A O 1
ATOM 1483 N N . GLU A 1 200 ? 4.168 12.383 -15.418 1.00 92.62 200 GLU A N 1
ATOM 1484 C CA . GLU A 1 200 ? 3.417 11.202 -15.001 1.00 92.62 200 GLU A CA 1
ATOM 1485 C C . GLU A 1 200 ? 4.119 10.445 -13.866 1.00 92.62 200 GLU A C 1
ATOM 1487 O O . GLU A 1 200 ? 5.341 10.313 -13.841 1.00 92.62 200 GLU A O 1
ATOM 1492 N N . GLY A 1 201 ? 3.345 9.918 -12.918 1.00 96.06 201 GLY A N 1
ATOM 1493 C CA . GLY A 1 201 ? 3.816 8.964 -11.915 1.00 96.06 201 GLY A CA 1
ATOM 1494 C C . GLY A 1 201 ? 3.076 7.640 -12.015 1.00 96.06 201 GLY A C 1
ATOM 1495 O O . GLY A 1 201 ? 1.853 7.633 -12.108 1.00 96.06 201 GLY A O 1
ATOM 1496 N N . VAL A 1 202 ? 3.787 6.518 -11.945 1.00 96.44 202 VAL A N 1
ATOM 1497 C CA . VAL A 1 202 ? 3.197 5.178 -12.036 1.00 96.44 202 VAL A CA 1
ATOM 1498 C C . VAL A 1 202 ? 3.562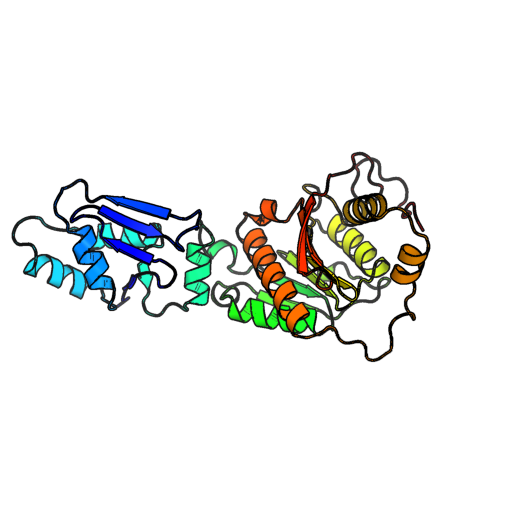 4.363 -10.803 1.00 96.44 202 VAL A C 1
ATOM 1500 O O . VAL A 1 202 ? 4.735 4.230 -10.453 1.00 96.44 202 VAL A O 1
ATOM 1503 N N . VAL A 1 203 ? 2.547 3.796 -10.150 1.00 97.69 203 VAL A N 1
ATOM 1504 C CA . VAL A 1 203 ? 2.689 2.832 -9.054 1.00 97.69 203 VAL A CA 1
ATOM 1505 C C . VAL A 1 203 ? 2.103 1.499 -9.506 1.00 97.69 203 VAL A C 1
ATOM 1507 O O . VAL A 1 203 ? 0.887 1.363 -9.655 1.00 97.69 203 VAL A O 1
ATOM 1510 N N . GLY A 1 204 ? 2.964 0.500 -9.672 1.00 95.31 204 GLY A N 1
ATOM 1511 C CA . GLY A 1 204 ? 2.573 -0.867 -9.977 1.00 95.31 204 GLY A CA 1
ATOM 1512 C C . GLY A 1 204 ? 2.354 -1.184 -11.462 1.00 95.31 204 GLY A C 1
ATOM 1513 O O . GLY A 1 204 ? 2.815 -0.443 -12.330 1.00 95.31 204 GLY A O 1
ATOM 1514 N N . PRO A 1 205 ? 1.695 -2.323 -11.749 1.00 96.44 205 PRO A N 1
ATOM 1515 C CA . PRO A 1 205 ? 1.064 -3.213 -10.769 1.00 96.44 205 PRO A CA 1
ATOM 1516 C C . PRO A 1 205 ? 2.098 -3.977 -9.925 1.00 96.44 205 PRO A C 1
ATOM 1518 O O . PRO A 1 205 ? 3.260 -4.102 -10.302 1.00 96.44 205 PRO A O 1
ATOM 1521 N N . THR A 1 206 ? 1.695 -4.513 -8.774 1.00 97.31 206 THR A N 1
ATOM 1522 C CA . THR A 1 206 ? 2.513 -5.477 -8.029 1.00 97.31 206 THR A CA 1
ATOM 1523 C C . THR A 1 206 ? 2.562 -6.798 -8.795 1.00 97.31 206 THR A C 1
ATOM 1525 O O . THR A 1 206 ? 1.592 -7.551 -8.866 1.00 97.31 206 THR A O 1
ATOM 1528 N N . HIS A 1 207 ? 3.713 -7.116 -9.360 1.00 97.00 207 HIS A N 1
ATOM 1529 C CA . HIS A 1 207 ? 3.928 -8.355 -10.084 1.00 97.00 207 HIS A CA 1
ATOM 1530 C C . HIS A 1 207 ? 4.146 -9.503 -9.094 1.00 97.00 207 HIS A C 1
ATOM 1532 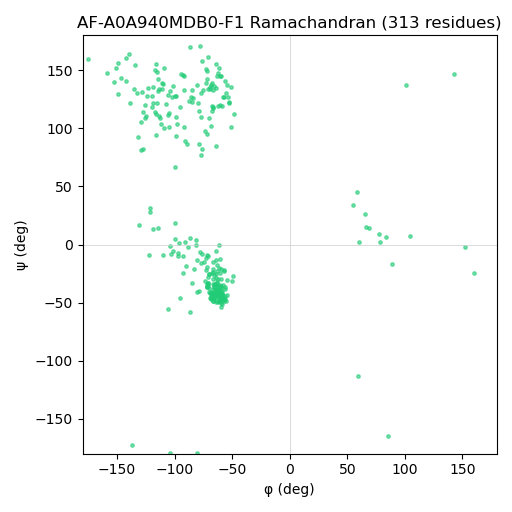O O . HIS A 1 207 ? 5.142 -9.528 -8.372 1.00 97.00 207 HIS A O 1
ATOM 1538 N N . VAL A 1 208 ? 3.227 -10.469 -9.076 1.00 95.81 208 VAL A N 1
ATOM 1539 C CA . VAL A 1 208 ? 3.294 -11.687 -8.261 1.00 95.81 208 VAL A CA 1
ATOM 1540 C C . VAL A 1 208 ? 3.495 -12.876 -9.205 1.00 95.81 208 VAL A C 1
ATOM 1542 O O . VAL A 1 208 ? 2.547 -13.283 -9.889 1.00 95.81 208 VAL A O 1
ATOM 1545 N N . PRO A 1 209 ? 4.720 -13.431 -9.303 1.00 94.69 209 PRO A N 1
ATOM 1546 C CA . PRO A 1 209 ? 5.031 -14.500 -10.246 1.00 94.69 209 PRO A CA 1
ATOM 1547 C C . PRO A 1 209 ? 4.071 -15.692 -10.160 1.00 94.69 209 PRO A C 1
ATOM 1549 O O . PRO A 1 209 ? 3.950 -16.348 -9.131 1.00 94.69 209 PRO A O 1
ATOM 1552 N N . GLY A 1 210 ? 3.414 -16.003 -11.280 1.00 91.44 210 GLY A N 1
ATOM 1553 C CA . GLY A 1 210 ? 2.471 -17.120 -11.389 1.00 91.44 210 GLY A CA 1
ATOM 1554 C C . GLY A 1 210 ? 1.024 -16.778 -11.025 1.00 91.44 210 GLY A C 1
ATOM 1555 O O . GLY A 1 210 ? 0.128 -17.505 -11.461 1.00 91.44 210 GLY A O 1
ATOM 1556 N N . GLU A 1 211 ? 0.781 -15.661 -10.340 1.00 92.31 211 GLU A N 1
ATOM 1557 C CA . GLU A 1 211 ? -0.550 -15.228 -9.900 1.00 92.31 211 GLU A CA 1
ATOM 1558 C C . GLU A 1 211 ? -1.073 -14.057 -10.734 1.00 92.31 211 GLU A C 1
ATOM 1560 O O . GLU A 1 211 ? -2.117 -14.215 -11.370 1.00 92.31 211 GLU A O 1
ATOM 1565 N N . SER A 1 212 ? -0.320 -12.954 -10.817 1.00 94.38 212 SER A N 1
ATOM 1566 C CA . SER A 1 212 ? -0.706 -11.740 -11.549 1.00 94.38 212 SER A CA 1
ATOM 1567 C C . SER A 1 212 ? 0.029 -11.576 -12.886 1.00 94.38 212 SER A C 1
ATOM 1569 O O . SER A 1 212 ? 0.798 -12.448 -13.315 1.00 94.38 212 SER A O 1
ATOM 1571 N N . ALA A 1 213 ? -0.267 -10.485 -13.595 1.00 95.12 213 ALA A N 1
ATOM 1572 C CA . ALA A 1 213 ? 0.444 -10.110 -14.812 1.00 95.12 213 ALA A CA 1
ATOM 1573 C C . ALA A 1 213 ? 1.903 -9.745 -14.504 1.00 95.12 213 ALA A C 1
ATOM 1575 O O . ALA A 1 213 ? 2.196 -9.031 -13.547 1.00 95.12 213 ALA A O 1
ATOM 1576 N N . CYS A 1 214 ? 2.831 -10.228 -15.326 1.00 96.06 214 CYS A N 1
ATOM 1577 C CA . CYS A 1 214 ? 4.234 -9.829 -15.283 1.00 96.06 214 CYS A CA 1
ATOM 1578 C C . CYS A 1 214 ? 4.442 -8.464 -15.955 1.00 96.06 214 CYS A C 1
ATOM 1580 O O . CYS A 1 214 ? 3.554 -7.936 -16.629 1.00 96.06 214 CYS A O 1
ATOM 1582 N N . HIS A 1 215 ? 5.644 -7.908 -15.818 1.00 96.12 215 HIS A N 1
ATOM 1583 C CA . HIS A 1 215 ? 5.940 -6.571 -16.330 1.00 96.12 215 HIS A CA 1
ATOM 1584 C C . HIS A 1 215 ? 5.777 -6.437 -17.843 1.00 96.12 215 HIS A C 1
ATOM 1586 O O . HIS A 1 215 ? 5.248 -5.433 -18.308 1.00 96.12 215 HIS A O 1
ATOM 1592 N N . LEU A 1 216 ? 6.142 -7.470 -18.614 1.00 93.81 216 LEU A N 1
ATOM 1593 C CA . LEU A 1 216 ? 5.929 -7.437 -20.061 1.00 93.81 216 LEU A CA 1
ATOM 1594 C C . LEU A 1 216 ? 4.437 -7.290 -20.397 1.00 93.81 216 LEU A C 1
ATOM 1596 O O . LEU A 1 216 ? 4.076 -6.513 -21.266 1.00 93.81 216 LEU A O 1
ATOM 1600 N N . GLU A 1 217 ? 3.551 -8.017 -19.721 1.00 94.81 217 GLU A N 1
ATOM 1601 C CA . GLU A 1 217 ? 2.112 -7.957 -20.015 1.00 94.81 217 GLU A CA 1
ATOM 1602 C C . GLU A 1 217 ? 1.526 -6.580 -19.694 1.00 94.81 217 GLU A C 1
ATOM 1604 O O . GLU A 1 217 ? 0.647 -6.108 -20.418 1.00 94.81 217 GLU A O 1
ATOM 1609 N N . PHE A 1 218 ? 2.034 -5.936 -18.640 1.00 94.81 218 PHE A N 1
ATOM 1610 C CA . PHE A 1 218 ? 1.716 -4.553 -18.305 1.00 94.81 218 PHE A CA 1
ATOM 1611 C C . PHE A 1 218 ? 2.193 -3.573 -19.381 1.00 94.81 218 PHE A C 1
ATOM 1613 O O . PHE A 1 218 ? 1.402 -2.753 -19.850 1.00 94.81 218 PHE A O 1
ATOM 1620 N N . GLU A 1 219 ? 3.450 -3.675 -19.810 1.00 91.62 219 GLU A N 1
ATOM 1621 C CA . GLU A 1 219 ? 4.011 -2.798 -20.842 1.00 91.62 219 GLU A CA 1
ATOM 1622 C C . GLU A 1 219 ? 3.253 -2.955 -22.171 1.00 91.62 219 GLU A C 1
ATOM 1624 O O . GLU A 1 219 ? 2.804 -1.965 -22.740 1.00 91.62 219 GLU A O 1
ATOM 1629 N N . LEU A 1 220 ? 2.978 -4.193 -22.606 1.00 90.06 220 LEU A N 1
ATOM 1630 C CA . LEU A 1 220 ? 2.224 -4.467 -23.837 1.00 90.06 220 LEU A CA 1
ATOM 1631 C C . LEU A 1 220 ? 0.821 -3.847 -23.824 1.00 90.06 220 LEU A C 1
ATOM 1633 O O . LEU A 1 220 ? 0.369 -3.314 -24.836 1.00 90.06 220 LEU A O 1
ATOM 1637 N N . GLN A 1 221 ? 0.109 -3.939 -22.698 1.00 91.81 221 GLN A N 1
ATOM 1638 C CA . GLN A 1 221 ? -1.226 -3.347 -22.564 1.00 91.81 221 GLN A CA 1
ATOM 1639 C C . GLN A 1 221 ? -1.165 -1.823 -22.477 1.00 91.81 221 GLN A C 1
ATOM 1641 O O . GLN A 1 221 ? -2.025 -1.151 -23.044 1.00 91.81 221 GLN A O 1
ATOM 1646 N N . THR A 1 222 ? -0.133 -1.281 -21.829 1.00 88.38 222 THR A N 1
ATOM 1647 C CA . THR A 1 222 ? 0.132 0.160 -21.817 1.00 88.38 222 THR A CA 1
ATOM 1648 C C . THR A 1 222 ? 0.345 0.676 -23.235 1.00 88.38 222 THR A C 1
ATOM 1650 O O . THR A 1 222 ? -0.345 1.598 -23.665 1.00 88.38 222 THR A O 1
ATOM 1653 N N . ASP A 1 223 ? 1.209 0.030 -24.007 1.00 85.44 223 ASP A N 1
ATOM 1654 C CA . ASP A 1 223 ? 1.542 0.469 -25.363 1.00 85.44 223 ASP A CA 1
ATOM 1655 C C . ASP A 1 223 ? 0.398 0.252 -26.353 1.00 85.44 223 ASP A C 1
ATOM 1657 O O . ASP A 1 223 ? 0.250 1.007 -27.308 1.00 85.44 223 ASP A O 1
ATOM 1661 N N . ALA A 1 224 ? -0.460 -0.740 -26.110 1.00 84.19 224 ALA A N 1
ATOM 1662 C CA . ALA A 1 224 ? -1.691 -0.909 -26.875 1.00 84.19 224 ALA A CA 1
ATOM 1663 C C . ALA A 1 224 ? -2.739 0.183 -26.580 1.00 84.19 224 ALA A C 1
ATOM 1665 O O . ALA A 1 224 ? -3.597 0.439 -27.427 1.00 84.19 224 ALA A O 1
ATOM 1666 N N . SER A 1 225 ? -2.697 0.799 -25.392 1.00 79.94 225 SER A N 1
ATOM 1667 C CA . SER A 1 225 ? -3.641 1.846 -24.974 1.00 79.94 225 SER A CA 1
ATOM 1668 C C . SER A 1 225 ? -3.243 3.244 -25.455 1.00 79.94 225 SER A C 1
ATOM 1670 O O . SER A 1 225 ? -4.107 4.055 -25.795 1.00 79.94 225 SER A O 1
ATOM 1672 N N . VAL A 1 226 ? -1.940 3.516 -25.549 1.00 72.81 226 VAL A N 1
ATOM 1673 C CA . VAL A 1 226 ? -1.421 4.750 -26.136 1.00 72.81 226 VAL A CA 1
ATOM 1674 C C . VAL A 1 226 ? -1.523 4.599 -27.648 1.00 72.81 226 VAL A C 1
ATOM 1676 O O . VAL A 1 226 ? -0.821 3.788 -28.243 1.00 72.81 226 VAL A O 1
ATOM 1679 N N . GLY A 1 227 ? -2.431 5.344 -28.285 1.00 64.06 227 GLY A N 1
ATOM 1680 C CA . GLY A 1 227 ? -2.567 5.338 -29.743 1.00 64.06 227 GLY A CA 1
ATOM 1681 C C . GLY A 1 227 ? -1.189 5.499 -30.382 1.00 64.06 227 GLY A C 1
ATOM 1682 O O . GLY A 1 227 ? -0.557 6.530 -30.195 1.00 64.06 227 GLY A O 1
ATOM 1683 N N . PHE A 1 228 ? -0.710 4.446 -31.049 1.00 59.34 228 PHE A N 1
ATOM 1684 C CA . PHE A 1 228 ? 0.696 4.255 -31.405 1.00 59.34 228 PHE A CA 1
ATOM 1685 C C . PHE A 1 228 ? 1.280 5.487 -32.111 1.00 59.34 228 PHE A C 1
ATOM 1687 O O . PHE A 1 228 ? 1.078 5.703 -33.308 1.00 59.34 228 PHE A O 1
ATOM 1694 N N . THR A 1 229 ? 2.029 6.303 -31.377 1.00 64.00 229 THR A N 1
ATOM 1695 C CA . THR A 1 229 ? 2.801 7.405 -31.938 1.00 64.00 229 THR A CA 1
ATOM 1696 C C . THR A 1 229 ? 4.270 7.072 -31.753 1.00 64.00 229 THR A C 1
ATOM 1698 O O . THR A 1 229 ? 4.753 7.067 -30.626 1.00 64.00 229 THR A O 1
ATOM 1701 N N . GLY A 1 230 ? 4.985 6.781 -32.847 1.00 68.88 230 GLY A N 1
ATOM 1702 C CA . GLY A 1 230 ? 6.378 6.298 -32.816 1.00 68.88 230 GLY A CA 1
ATOM 1703 C C . GLY A 1 230 ? 7.332 7.118 -31.935 1.00 68.88 230 GLY A C 1
ATOM 1704 O O . GLY A 1 230 ? 8.241 6.550 -31.342 1.00 68.88 230 GLY A O 1
ATOM 1705 N N . HIS A 1 231 ? 7.056 8.412 -31.739 1.00 72.56 231 HIS A N 1
ATOM 1706 C CA . HIS A 1 231 ? 7.825 9.273 -30.839 1.00 72.56 231 HIS A CA 1
ATOM 1707 C C . HIS A 1 231 ? 7.794 8.831 -29.361 1.00 72.56 231 HIS A C 1
ATOM 1709 O O . HIS A 1 231 ? 8.757 9.075 -28.646 1.00 72.56 231 HIS A O 1
ATOM 1715 N N . VAL A 1 232 ? 6.723 8.180 -28.883 1.00 74.00 232 VAL A N 1
ATOM 1716 C CA . VAL A 1 232 ? 6.623 7.698 -27.488 1.00 74.00 232 VAL A CA 1
ATOM 1717 C C . VAL A 1 232 ? 7.622 6.570 -27.245 1.00 74.00 232 VAL A C 1
ATOM 1719 O O . VAL A 1 232 ? 8.336 6.582 -26.245 1.00 74.00 232 VAL A O 1
ATOM 1722 N N . LEU A 1 233 ? 7.718 5.623 -28.184 1.00 72.88 233 LEU A N 1
ATOM 1723 C CA . LEU A 1 233 ? 8.694 4.534 -28.108 1.00 72.88 233 LEU A CA 1
ATOM 1724 C C . LEU A 1 233 ? 10.125 5.063 -28.242 1.00 72.88 233 LEU A C 1
ATOM 1726 O O . LEU A 1 233 ? 11.002 4.652 -27.486 1.00 72.88 233 LEU A O 1
ATOM 1730 N N . GLU A 1 234 ? 10.355 6.009 -29.157 1.00 77.12 234 GLU A N 1
ATOM 1731 C CA . GLU A 1 234 ? 11.660 6.661 -29.302 1.00 77.12 234 GLU A CA 1
ATOM 1732 C C . GLU A 1 234 ? 12.102 7.334 -27.995 1.00 77.12 234 GLU A C 1
ATOM 1734 O O . GLU A 1 234 ? 13.225 7.106 -27.551 1.00 77.12 234 GLU A O 1
ATOM 1739 N N . LEU A 1 235 ? 11.220 8.097 -27.338 1.00 77.25 235 LEU A N 1
ATOM 1740 C CA . LEU A 1 235 ? 11.525 8.765 -26.069 1.00 77.25 235 LEU A CA 1
ATOM 1741 C C . LEU A 1 235 ? 11.774 7.771 -24.929 1.00 77.25 235 LEU A C 1
ATOM 1743 O O . LEU A 1 235 ? 12.749 7.932 -24.199 1.00 77.25 235 LEU A O 1
ATOM 1747 N N . ARG A 1 236 ? 10.959 6.715 -24.807 1.00 73.88 236 ARG A N 1
ATOM 1748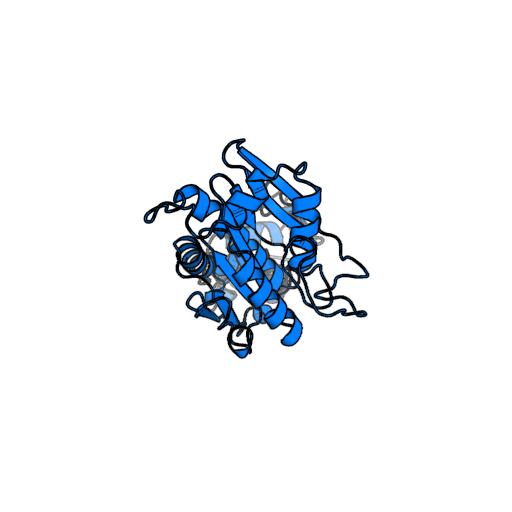 C CA . ARG A 1 236 ? 11.110 5.707 -23.742 1.00 73.88 236 ARG A CA 1
ATOM 1749 C C . ARG A 1 236 ? 12.435 4.940 -23.835 1.00 73.88 236 ARG A C 1
ATOM 1751 O O . ARG A 1 236 ? 12.991 4.541 -22.814 1.00 73.88 236 ARG A O 1
ATOM 1758 N N . HIS A 1 237 ? 12.944 4.714 -25.047 1.00 72.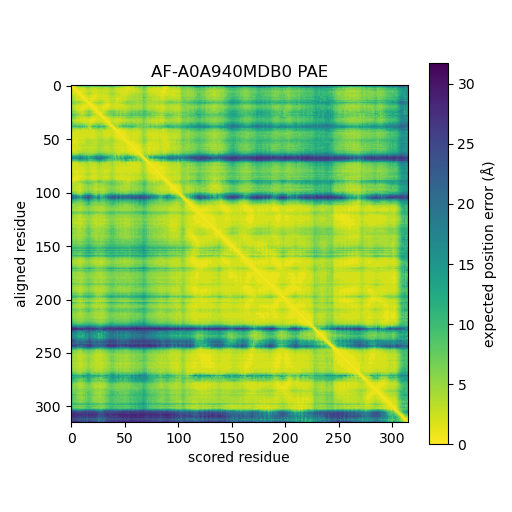94 237 HIS A N 1
ATOM 1759 C CA . HIS A 1 237 ? 14.185 3.962 -25.266 1.00 72.94 237 HIS A CA 1
ATOM 1760 C C . HIS A 1 237 ? 15.431 4.842 -25.438 1.00 72.94 237 HIS A C 1
ATOM 1762 O O . HIS A 1 237 ? 16.554 4.324 -25.458 1.00 72.94 237 HIS A O 1
ATOM 1768 N N . ALA A 1 238 ? 15.276 6.163 -25.524 1.00 75.88 238 ALA A N 1
ATOM 1769 C CA . ALA A 1 238 ? 16.390 7.086 -25.662 1.00 75.88 238 ALA A CA 1
ATOM 1770 C C . ALA A 1 238 ? 17.088 7.329 -24.311 1.00 75.88 238 ALA A C 1
ATOM 1772 O O . ALA A 1 238 ? 16.821 8.308 -23.617 1.00 75.88 238 ALA A O 1
ATOM 1773 N N . LYS A 1 239 ? 18.046 6.456 -23.966 1.00 63.94 239 LYS A N 1
ATOM 1774 C CA . LYS A 1 239 ? 18.844 6.528 -22.722 1.00 63.94 239 LYS A CA 1
ATOM 1775 C C . LYS A 1 239 ? 19.480 7.906 -22.462 1.00 63.94 239 LYS A C 1
ATOM 1777 O O . LYS A 1 239 ? 19.593 8.310 -21.308 1.00 63.94 239 LYS A O 1
ATOM 1782 N N . ASP A 1 240 ? 19.825 8.634 -23.525 1.00 66.06 240 ASP A N 1
ATOM 1783 C CA . ASP A 1 240 ? 20.470 9.954 -23.464 1.00 66.06 240 ASP A CA 1
ATOM 1784 C C . ASP A 1 240 ? 19.496 11.136 -23.660 1.00 66.06 240 ASP A C 1
ATOM 1786 O O . ASP A 1 240 ? 19.931 12.285 -23.744 1.00 66.06 240 ASP A O 1
ATOM 1790 N N . ALA A 1 241 ? 18.179 10.897 -23.758 1.00 66.38 241 ALA A N 1
ATOM 1791 C CA . ALA A 1 241 ? 17.200 11.967 -23.995 1.00 66.38 241 ALA A CA 1
ATOM 1792 C C . ALA A 1 241 ? 16.972 12.869 -22.773 1.00 66.38 241 ALA A C 1
ATOM 1794 O O . ALA A 1 241 ? 16.529 14.011 -22.917 1.00 66.38 241 ALA A O 1
ATOM 1795 N N . HIS A 1 242 ? 17.281 12.388 -21.568 1.00 64.44 242 HIS A N 1
ATOM 1796 C CA . HIS A 1 242 ? 17.127 13.176 -20.352 1.00 64.44 242 HIS A CA 1
ATOM 1797 C C . HIS A 1 242 ? 18.355 14.052 -20.097 1.00 64.44 242 HIS A C 1
ATOM 1799 O O . HIS A 1 242 ? 19.495 13.590 -20.114 1.00 64.44 242 HIS A O 1
ATOM 1805 N N . GLY A 1 243 ? 18.113 15.326 -19.782 1.00 62.41 243 GLY A N 1
ATOM 1806 C CA . GLY A 1 243 ? 19.173 16.229 -19.348 1.00 62.41 243 GLY A CA 1
ATOM 1807 C C . GLY A 1 243 ? 19.871 15.712 -18.075 1.00 62.41 243 GLY A C 1
ATOM 1808 O O . GLY A 1 243 ? 19.205 15.167 -17.193 1.00 62.41 243 GLY A O 1
ATOM 1809 N N . PRO A 1 244 ? 21.190 15.929 -17.920 1.00 56.69 244 PRO A N 1
ATOM 1810 C CA . PRO A 1 244 ? 22.015 15.326 -16.863 1.00 56.69 244 PRO A CA 1
ATOM 1811 C C . PRO A 1 244 ? 21.657 15.736 -15.421 1.00 56.69 244 PRO A C 1
ATOM 1813 O O . PRO A 1 244 ? 22.239 15.208 -14.479 1.00 56.69 244 PRO A O 1
ATOM 1816 N N . ALA A 1 245 ? 20.719 16.669 -15.234 1.00 62.19 245 ALA A N 1
ATOM 1817 C CA . ALA A 1 245 ? 20.279 17.179 -13.933 1.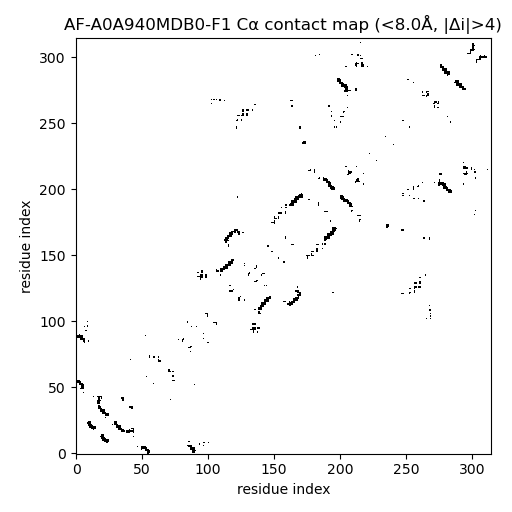00 62.19 245 ALA A CA 1
ATOM 1818 C C . ALA A 1 245 ? 18.746 17.199 -13.777 1.00 62.19 245 ALA A C 1
ATOM 1820 O O . ALA A 1 245 ? 18.228 17.915 -12.920 1.00 62.19 245 ALA A O 1
ATOM 1821 N N . ALA A 1 246 ? 18.008 16.473 -14.623 1.00 71.06 246 ALA A N 1
ATOM 1822 C CA . ALA A 1 246 ? 16.560 16.374 -14.488 1.00 71.06 246 ALA A CA 1
ATOM 1823 C C . ALA A 1 246 ? 16.220 15.581 -13.217 1.00 71.06 246 ALA A C 1
ATOM 1825 O O . ALA A 1 246 ? 16.343 14.361 -13.182 1.00 71.06 246 ALA A O 1
ATOM 1826 N N . VAL A 1 247 ? 15.833 16.298 -12.163 1.00 84.00 247 VAL A N 1
ATOM 1827 C CA . VAL A 1 247 ? 15.323 15.725 -10.914 1.00 84.00 247 VAL A CA 1
ATOM 1828 C C . VAL A 1 247 ? 13.808 15.912 -10.906 1.00 84.00 247 VAL A C 1
ATOM 1830 O O . VAL A 1 247 ? 13.352 17.032 -11.169 1.00 84.00 247 VAL A O 1
ATOM 1833 N N . PRO A 1 248 ? 13.017 14.871 -10.598 1.00 90.31 248 PRO A N 1
ATOM 1834 C CA . PRO A 1 248 ? 11.574 15.020 -10.535 1.00 90.31 248 PRO A CA 1
ATOM 1835 C C . PRO A 1 248 ? 11.140 16.044 -9.469 1.00 90.31 248 PRO A C 1
ATOM 1837 O O . PRO A 1 248 ? 11.768 16.141 -8.407 1.00 90.31 248 PRO A O 1
ATOM 1840 N N . PRO A 1 249 ? 10.062 16.815 -9.705 1.00 92.81 249 PRO A N 1
ATOM 1841 C CA . PRO A 1 249 ? 9.540 17.763 -8.728 1.00 92.81 249 PRO A CA 1
ATOM 1842 C C . PRO A 1 249 ? 9.224 17.095 -7.374 1.00 92.81 249 PRO A C 1
ATOM 1844 O O . PRO A 1 249 ? 8.482 16.112 -7.345 1.00 92.81 249 PRO A O 1
ATOM 1847 N N . PRO A 1 250 ? 9.682 17.642 -6.228 1.00 94.81 250 PRO A N 1
ATOM 1848 C CA . PRO A 1 250 ? 9.552 16.969 -4.931 1.00 94.81 250 PRO A CA 1
ATOM 1849 C C . PRO A 1 250 ? 8.118 16.592 -4.550 1.00 94.81 250 PRO A C 1
ATOM 1851 O O . PRO A 1 250 ? 7.883 15.517 -4.020 1.00 94.81 250 PRO A O 1
ATOM 1854 N N . HIS A 1 251 ? 7.137 17.443 -4.858 1.00 95.25 251 HIS A N 1
ATOM 1855 C CA . HIS A 1 251 ? 5.734 17.169 -4.541 1.00 95.25 251 HIS A CA 1
ATOM 1856 C C . HIS A 1 251 ? 5.176 15.953 -5.300 1.00 95.25 251 HIS A C 1
ATOM 1858 O O . HIS A 1 251 ? 4.365 15.220 -4.742 1.00 95.25 251 HIS A O 1
ATOM 1864 N N . GLN A 1 252 ? 5.621 15.717 -6.540 1.00 96.56 252 GLN A N 1
ATOM 1865 C CA . GLN A 1 252 ? 5.242 14.533 -7.319 1.00 96.56 252 GLN A CA 1
ATOM 1866 C C . GLN A 1 252 ? 5.850 13.277 -6.702 1.00 96.56 252 GLN A C 1
ATOM 1868 O O . GLN A 1 252 ? 5.146 12.293 -6.488 1.00 96.56 252 GLN A O 1
ATOM 1873 N N . VAL A 1 253 ? 7.127 13.357 -6.316 1.00 97.38 253 VAL A N 1
ATOM 1874 C CA . VAL A 1 253 ? 7.832 12.285 -5.605 1.00 97.38 253 VAL A CA 1
ATOM 1875 C C . VAL A 1 253 ? 7.101 11.915 -4.311 1.00 97.38 253 VAL A C 1
ATOM 1877 O O . VAL A 1 253 ? 6.825 10.741 -4.095 1.00 97.38 253 VAL A O 1
ATOM 1880 N N . GLU A 1 254 ? 6.716 12.893 -3.481 1.00 97.62 254 GLU A N 1
ATOM 1881 C CA . GLU A 1 254 ? 5.986 12.621 -2.232 1.00 97.62 254 GLU A CA 1
ATOM 1882 C C . GLU A 1 254 ? 4.651 11.901 -2.473 1.00 97.62 254 GLU A C 1
ATOM 1884 O O . GLU A 1 254 ? 4.326 10.971 -1.733 1.00 97.62 254 GLU A O 1
ATOM 1889 N N . MET A 1 255 ? 3.883 12.318 -3.490 1.00 97.12 255 MET A N 1
ATOM 1890 C CA . MET A 1 255 ? 2.583 11.718 -3.817 1.00 97.12 255 MET A CA 1
ATOM 1891 C C . MET A 1 255 ? 2.726 10.278 -4.317 1.00 97.12 255 MET A C 1
ATOM 1893 O O . MET A 1 255 ? 2.036 9.385 -3.823 1.00 97.12 255 MET A O 1
ATOM 1897 N N . VAL A 1 256 ? 3.641 10.046 -5.263 1.00 97.69 256 VAL A N 1
ATOM 1898 C CA . VAL A 1 256 ? 3.877 8.718 -5.847 1.00 97.69 256 VAL A CA 1
ATOM 1899 C C . VAL A 1 256 ? 4.457 7.764 -4.806 1.00 97.69 256 VAL A C 1
ATOM 1901 O O . VAL A 1 256 ? 3.955 6.650 -4.655 1.00 97.69 256 VAL A O 1
ATOM 1904 N N . SER A 1 257 ? 5.463 8.198 -4.036 1.00 97.25 257 SER A N 1
ATOM 1905 C CA . SER A 1 257 ? 6.011 7.396 -2.938 1.00 97.25 257 SER A CA 1
ATOM 1906 C C . SER A 1 257 ? 4.946 7.062 -1.895 1.00 97.25 257 SER A C 1
ATOM 1908 O O . SER A 1 257 ? 4.895 5.921 -1.441 1.00 97.25 257 SER A O 1
ATOM 1910 N N . GLY A 1 258 ? 4.064 8.011 -1.557 1.00 95.88 258 GLY A N 1
ATOM 1911 C CA . GLY A 1 258 ? 3.044 7.805 -0.529 1.00 95.88 258 GLY A CA 1
ATOM 1912 C C . GLY A 1 258 ? 2.070 6.698 -0.913 1.00 95.88 258 GLY A C 1
ATOM 1913 O O . GLY A 1 258 ? 1.775 5.816 -0.107 1.00 95.88 258 GLY A O 1
ATOM 1914 N N . LEU A 1 259 ? 1.631 6.681 -2.174 1.00 95.38 259 LEU A N 1
ATOM 1915 C CA . LEU A 1 259 ? 0.785 5.601 -2.671 1.00 95.38 259 LEU A CA 1
ATOM 1916 C C . LEU A 1 259 ? 1.553 4.278 -2.825 1.00 95.38 259 LEU A C 1
ATOM 1918 O O . LEU A 1 259 ? 0.996 3.212 -2.563 1.00 95.38 259 LEU A O 1
ATOM 1922 N N . ALA A 1 260 ? 2.834 4.316 -3.195 1.00 96.75 260 ALA A N 1
ATOM 1923 C CA . ALA A 1 260 ? 3.661 3.113 -3.215 1.00 96.75 260 ALA A CA 1
ATOM 1924 C C . ALA A 1 260 ? 3.811 2.486 -1.817 1.00 96.75 260 ALA A C 1
ATOM 1926 O O . ALA A 1 260 ? 3.793 1.263 -1.696 1.00 96.75 260 ALA A O 1
ATOM 1927 N N . VAL A 1 261 ? 3.887 3.293 -0.752 1.00 95.19 261 VAL A N 1
ATOM 1928 C CA . VAL A 1 261 ? 3.877 2.798 0.634 1.00 95.19 261 VAL A CA 1
ATOM 1929 C C . VAL A 1 261 ? 2.575 2.059 0.951 1.00 95.19 261 VAL A C 1
ATOM 1931 O O . VAL A 1 261 ? 2.630 0.973 1.527 1.00 95.19 261 VAL A O 1
ATOM 1934 N N . GLU A 1 262 ? 1.422 2.577 0.519 1.00 91.38 262 GLU A N 1
ATOM 1935 C CA . GLU A 1 262 ? 0.135 1.877 0.664 1.00 91.38 262 GLU A CA 1
ATOM 1936 C C . GLU A 1 262 ? 0.124 0.536 -0.084 1.00 91.38 262 GLU A C 1
ATOM 1938 O O . GLU A 1 262 ? -0.336 -0.470 0.456 1.00 91.38 262 GLU A O 1
ATOM 1943 N N . ALA A 1 263 ? 0.694 0.482 -1.291 1.00 93.38 263 ALA A N 1
ATOM 1944 C CA . ALA A 1 263 ? 0.820 -0.760 -2.054 1.00 93.38 263 ALA A CA 1
ATOM 1945 C C . ALA A 1 263 ? 1.717 -1.795 -1.349 1.00 93.38 263 ALA A C 1
ATOM 1947 O O . ALA A 1 263 ? 1.367 -2.975 -1.275 1.00 93.38 263 ALA A O 1
ATOM 1948 N N . VAL A 1 264 ? 2.846 -1.359 -0.780 1.00 93.56 264 VAL A N 1
ATOM 1949 C CA . VAL A 1 264 ? 3.745 -2.214 0.016 1.00 93.56 264 VAL A CA 1
ATOM 1950 C C . VAL A 1 264 ? 3.023 -2.765 1.245 1.00 93.56 264 VAL A C 1
ATOM 1952 O O . VAL A 1 264 ? 3.062 -3.970 1.497 1.00 93.56 264 VAL A O 1
ATOM 1955 N N . ILE A 1 265 ? 2.338 -1.898 1.993 1.00 89.44 265 ILE A N 1
ATOM 1956 C CA . ILE A 1 265 ? 1.575 -2.276 3.187 1.00 89.44 265 ILE A CA 1
ATOM 1957 C C . ILE A 1 265 ? 0.478 -3.282 2.825 1.00 89.44 265 ILE A C 1
ATOM 1959 O O . ILE A 1 265 ? 0.361 -4.314 3.485 1.00 89.44 265 ILE A O 1
ATOM 1963 N N . ALA A 1 266 ? -0.293 -3.016 1.768 1.00 87.50 266 ALA A N 1
ATOM 1964 C CA . ALA A 1 266 ? -1.351 -3.908 1.308 1.00 87.50 266 ALA A CA 1
ATOM 1965 C C . ALA A 1 266 ? -0.798 -5.284 0.912 1.00 87.50 266 ALA A C 1
ATOM 1967 O O . ALA A 1 266 ? -1.343 -6.312 1.317 1.00 87.50 266 ALA A O 1
ATOM 1968 N N . HIS A 1 267 ? 0.314 -5.321 0.174 1.00 90.12 267 HIS A N 1
ATOM 1969 C CA . HIS A 1 267 ? 0.951 -6.574 -0.217 1.00 90.12 267 HIS A CA 1
ATOM 1970 C C . HIS A 1 267 ? 1.363 -7.411 0.997 1.00 90.12 267 HIS A C 1
ATOM 1972 O O . HIS A 1 267 ? 0.942 -8.561 1.124 1.00 90.12 267 HIS A O 1
ATOM 1978 N N . LEU A 1 268 ? 2.122 -6.823 1.925 1.00 88.06 268 LEU A N 1
ATOM 1979 C CA . LEU A 1 268 ? 2.631 -7.541 3.095 1.00 88.06 268 LEU A CA 1
ATOM 1980 C C . LEU A 1 268 ? 1.526 -7.961 4.072 1.00 88.06 268 LEU A C 1
ATOM 1982 O O . LEU A 1 268 ? 1.679 -8.931 4.807 1.00 88.06 268 LEU A O 1
ATOM 1986 N N . ALA A 1 269 ? 0.396 -7.260 4.063 1.00 82.56 269 ALA A N 1
ATOM 1987 C CA . ALA A 1 269 ? -0.772 -7.616 4.855 1.00 82.56 269 ALA A CA 1
ATOM 1988 C C . ALA A 1 269 ? -1.655 -8.707 4.232 1.00 82.56 269 ALA A C 1
ATOM 1990 O O . ALA A 1 269 ? -2.688 -9.054 4.805 1.00 82.56 269 ALA A O 1
ATOM 1991 N N . GLY A 1 270 ? -1.305 -9.217 3.047 1.00 82.81 270 GLY A N 1
ATOM 1992 C CA . GLY A 1 270 ? -2.114 -10.200 2.323 1.00 82.81 270 GLY A CA 1
ATOM 1993 C C . GLY A 1 270 ? -3.331 -9.606 1.604 1.00 82.81 270 GLY A C 1
ATOM 1994 O O . GLY A 1 270 ? -4.154 -10.345 1.069 1.00 82.81 270 GLY A O 1
ATOM 1995 N N . THR A 1 271 ? -3.449 -8.278 1.533 1.00 78.94 271 THR A N 1
ATOM 1996 C CA . THR A 1 271 ? -4.451 -7.568 0.719 1.00 78.94 271 THR A CA 1
ATOM 1997 C C . THR A 1 271 ? -3.871 -7.063 -0.606 1.00 78.94 271 THR A C 1
ATOM 1999 O O . THR A 1 271 ? -4.475 -6.231 -1.279 1.00 78.94 271 THR A O 1
ATOM 2002 N N . GLY A 1 272 ? -2.729 -7.615 -1.031 1.00 69.12 272 GLY A N 1
ATOM 2003 C CA . GLY A 1 272 ? -2.009 -7.236 -2.252 1.00 69.12 272 GLY A CA 1
ATOM 2004 C C . GLY A 1 272 ? -2.782 -7.415 -3.561 1.00 69.12 272 GLY A C 1
ATOM 2005 O O . GLY A 1 272 ? -2.383 -6.847 -4.570 1.00 69.12 272 GLY A O 1
ATOM 2006 N N . HIS A 1 273 ? -3.916 -8.125 -3.551 1.00 73.19 273 HIS A N 1
ATOM 2007 C CA . HIS A 1 273 ? -4.826 -8.205 -4.701 1.00 73.19 273 HIS A CA 1
ATOM 2008 C C . HIS A 1 273 ? -5.328 -6.824 -5.164 1.00 73.19 273 HIS A C 1
ATOM 2010 O O . HIS A 1 273 ? -5.717 -6.656 -6.314 1.00 73.19 273 HIS A O 1
ATOM 2016 N N . LEU A 1 274 ? -5.305 -5.819 -4.279 1.00 74.00 274 LEU A N 1
ATOM 2017 C CA . LEU A 1 274 ? -5.671 -4.441 -4.612 1.00 74.00 274 LEU A CA 1
ATOM 2018 C C . LEU A 1 274 ? -4.697 -3.778 -5.595 1.00 74.00 274 LEU A C 1
ATOM 2020 O O . LEU A 1 274 ? -5.079 -2.829 -6.278 1.00 74.00 274 LEU A O 1
ATOM 2024 N N . THR A 1 275 ? -3.453 -4.257 -5.656 1.00 83.38 275 THR A N 1
ATOM 2025 C CA . THR A 1 275 ? -2.388 -3.680 -6.486 1.00 83.38 275 THR A CA 1
ATOM 2026 C C . THR A 1 275 ? -1.797 -4.682 -7.469 1.00 83.38 275 THR A C 1
ATOM 2028 O O . THR A 1 275 ? -1.030 -4.281 -8.337 1.00 83.38 275 THR A O 1
ATOM 2031 N N . SER A 1 276 ? -2.135 -5.973 -7.381 1.00 88.00 276 SER A N 1
ATOM 2032 C CA . SER A 1 276 ? -1.516 -7.010 -8.215 1.00 88.00 276 SER A CA 1
ATOM 2033 C C . SER A 1 276 ? -1.959 -6.996 -9.676 1.00 88.00 276 SER A C 1
ATOM 2035 O O . SER A 1 276 ? -1.166 -7.326 -10.552 1.00 88.00 276 SER A O 1
ATOM 2037 N N . ASP A 1 277 ? -3.200 -6.584 -9.935 1.00 89.12 277 ASP A N 1
ATOM 2038 C CA . ASP A 1 277 ? -3.806 -6.570 -11.275 1.00 89.12 277 ASP A CA 1
ATOM 2039 C C . ASP A 1 277 ? -4.100 -5.146 -11.764 1.00 89.12 277 ASP A C 1
ATOM 2041 O O . ASP A 1 277 ? -4.860 -4.944 -12.709 1.00 89.12 277 ASP A O 1
ATOM 2045 N N . ARG A 1 278 ? -3.526 -4.138 -11.098 1.00 93.06 278 ARG A N 1
ATOM 2046 C CA . ARG A 1 278 ? -3.827 -2.731 -11.353 1.00 93.06 278 ARG A CA 1
ATOM 2047 C C . ARG A 1 278 ? -2.625 -1.838 -11.088 1.00 93.06 278 ARG A C 1
ATOM 2049 O O . ARG A 1 278 ? -2.051 -1.883 -10.003 1.00 93.06 278 ARG A O 1
ATOM 2056 N N . ALA A 1 279 ? -2.296 -0.990 -12.056 1.00 94.56 279 ALA A N 1
ATOM 2057 C CA . ALA A 1 279 ? -1.403 0.143 -11.851 1.00 94.56 279 ALA A CA 1
ATOM 2058 C C . ALA A 1 279 ? -2.216 1.400 -11.536 1.00 94.56 279 ALA A C 1
ATOM 2060 O O . ALA A 1 279 ? -3.316 1.588 -12.064 1.00 94.56 279 ALA A O 1
ATOM 2061 N N . VAL A 1 280 ? -1.663 2.275 -10.700 1.00 95.56 280 VAL A N 1
ATOM 2062 C CA . VAL A 1 280 ? -2.204 3.619 -10.479 1.00 95.56 280 VAL A CA 1
ATOM 2063 C C . VAL A 1 280 ? -1.312 4.623 -11.184 1.00 95.56 280 VAL A C 1
ATOM 2065 O O . VAL A 1 280 ? -0.095 4.610 -10.987 1.00 95.56 280 VAL A O 1
ATOM 2068 N N . ARG A 1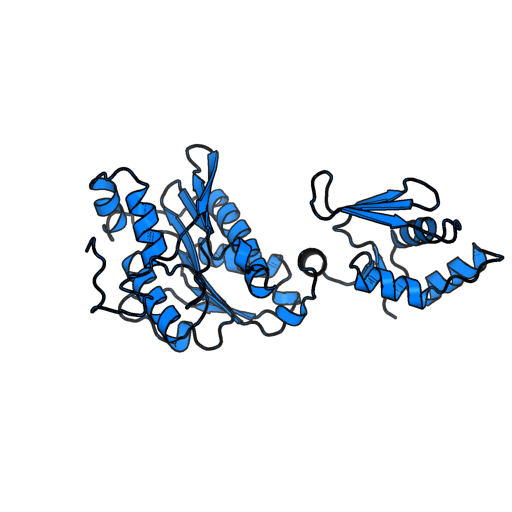 281 ? -1.920 5.485 -11.996 1.00 94.94 281 ARG A N 1
ATOM 2069 C CA . ARG A 1 281 ? -1.233 6.519 -12.767 1.00 94.94 281 ARG A CA 1
ATOM 2070 C C . ARG A 1 281 ? -1.655 7.888 -12.266 1.00 94.94 281 ARG A C 1
ATOM 2072 O O . ARG A 1 281 ? -2.843 8.147 -12.101 1.00 94.94 281 ARG A O 1
ATOM 2079 N N . PHE A 1 282 ? -0.683 8.749 -12.028 1.00 96.38 282 PHE A N 1
ATOM 2080 C CA . PHE A 1 282 ? -0.875 10.155 -11.717 1.00 96.38 282 PHE A CA 1
ATOM 2081 C C . PHE A 1 282 ? -0.500 10.963 -12.950 1.00 96.38 282 PHE A C 1
ATOM 2083 O O . PHE A 1 282 ? 0.676 11.013 -13.292 1.00 96.38 282 PHE A O 1
ATOM 2090 N N . ASP A 1 283 ? -1.468 11.615 -13.581 1.00 95.19 283 ASP A N 1
ATOM 2091 C CA . ASP A 1 283 ? -1.214 12.628 -14.602 1.00 95.19 283 ASP A CA 1
ATOM 2092 C C . ASP A 1 283 ? -1.163 13.994 -13.906 1.00 95.19 283 ASP A C 1
ATOM 2094 O O . ASP A 1 283 ? -2.190 14.572 -13.533 1.00 95.19 283 ASP A O 1
ATOM 2098 N N . PHE A 1 284 ? 0.047 14.510 -13.680 1.00 95.56 284 PHE A N 1
ATOM 2099 C CA . PHE A 1 284 ? 0.237 15.792 -13.002 1.00 95.56 284 PHE A CA 1
ATOM 2100 C C . PHE A 1 284 ? -0.038 16.997 -13.904 1.00 95.56 284 PHE A C 1
ATOM 2102 O O . PHE A 1 284 ? -0.227 18.097 -13.384 1.00 95.56 284 PHE A O 1
ATOM 2109 N N . GLU A 1 285 ? -0.088 16.820 -15.225 1.00 92.94 285 GLU A N 1
ATOM 2110 C CA . GLU A 1 285 ? -0.409 17.898 -16.162 1.00 92.94 285 GLU A CA 1
ATOM 2111 C C . GLU A 1 285 ? -1.917 18.151 -16.211 1.00 92.94 285 GLU A C 1
ATOM 2113 O O . GLU A 1 285 ? -2.361 19.302 -16.234 1.00 92.94 285 GLU A O 1
ATOM 2118 N N . ARG A 1 286 ? -2.709 17.076 -16.181 1.00 93.50 286 ARG A N 1
ATOM 2119 C CA . ARG A 1 286 ? -4.179 17.125 -16.172 1.00 93.50 286 ARG A CA 1
ATOM 2120 C C . ARG A 1 286 ? -4.778 17.106 -14.774 1.00 93.50 286 ARG A C 1
ATOM 2122 O O . ARG A 1 286 ? -5.965 17.382 -14.625 1.00 93.50 286 ARG A O 1
ATOM 2129 N N . MET A 1 287 ? -3.957 16.841 -13.758 1.00 96.06 287 MET A N 1
ATOM 2130 C CA . MET A 1 287 ? -4.386 16.626 -12.376 1.00 96.06 287 MET A CA 1
ATOM 2131 C C . MET A 1 287 ? -5.381 15.461 -12.253 1.00 96.06 287 MET A C 1
ATOM 2133 O O . MET A 1 287 ? -6.395 15.565 -11.560 1.00 96.06 287 MET A O 1
ATOM 2137 N N . GLU A 1 288 ? -5.084 14.349 -12.923 1.00 96.12 288 GLU A N 1
ATOM 2138 C CA . GLU A 1 288 ? -5.926 13.152 -12.958 1.00 96.12 288 GLU A CA 1
ATOM 2139 C C . GLU A 1 288 ? -5.224 11.963 -12.287 1.00 96.12 288 GLU A C 1
ATOM 2141 O O . GLU A 1 288 ? -3.998 11.848 -12.293 1.00 96.12 288 GLU A O 1
ATOM 2146 N N . ILE A 1 289 ? -6.018 11.077 -11.679 1.00 95.38 289 ILE A N 1
ATOM 2147 C CA . ILE A 1 289 ? -5.558 9.771 -11.201 1.00 95.38 289 ILE A CA 1
ATOM 2148 C C . ILE A 1 289 ? -6.362 8.723 -11.952 1.00 95.38 289 ILE A C 1
ATOM 2150 O O . ILE A 1 289 ? -7.592 8.715 -11.852 1.00 95.38 289 ILE A O 1
ATOM 2154 N N . ASP A 1 290 ? -5.667 7.850 -12.669 1.00 93.31 290 ASP A N 1
ATOM 2155 C CA . ASP A 1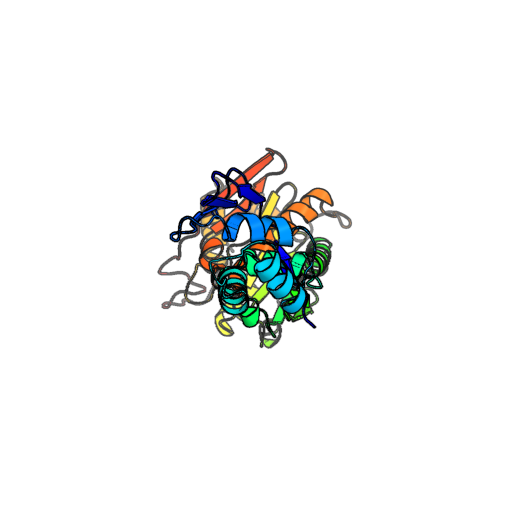 290 ? -6.273 6.760 -13.422 1.00 93.31 290 ASP A CA 1
ATOM 2156 C C . ASP A 1 290 ? -5.835 5.394 -12.884 1.00 93.31 290 ASP A C 1
ATOM 2158 O O . ASP A 1 290 ? -4.781 5.235 -12.258 1.00 93.31 290 ASP A O 1
ATOM 2162 N N . TYR A 1 291 ? -6.679 4.399 -13.130 1.00 92.56 291 TYR A N 1
ATOM 2163 C CA . TYR A 1 291 ? -6.455 3.015 -12.760 1.00 92.56 291 TYR A CA 1
ATOM 2164 C C . TYR A 1 291 ? -6.380 2.171 -14.022 1.00 92.56 291 TYR A C 1
ATOM 2166 O O . TYR A 1 291 ? -7.375 1.970 -14.715 1.00 92.56 291 TYR A O 1
ATOM 2174 N N . GLN A 1 292 ? -5.203 1.617 -14.280 1.00 92.44 292 GLN A N 1
ATOM 2175 C CA . GLN A 1 292 ? -5.000 0.720 -15.402 1.00 92.44 292 GLN A CA 1
ATOM 2176 C C . GLN A 1 292 ? -5.086 -0.721 -14.911 1.00 92.44 292 GLN A C 1
ATOM 2178 O O . GLN A 1 292 ? -4.149 -1.225 -14.291 1.00 92.44 292 GLN A O 1
ATOM 2183 N N . ASP A 1 293 ? -6.208 -1.378 -15.193 1.00 93.81 293 ASP A N 1
ATOM 2184 C CA . ASP A 1 293 ? -6.348 -2.818 -14.982 1.00 93.81 293 ASP A CA 1
ATOM 2185 C C . ASP A 1 293 ? -5.475 -3.581 -15.988 1.00 93.81 293 ASP A C 1
ATOM 2187 O O . ASP A 1 293 ? -5.459 -3.280 -17.185 1.00 93.81 293 ASP A O 1
ATOM 2191 N N . VAL A 1 294 ? -4.740 -4.575 -15.497 1.00 93.94 294 VAL A N 1
ATOM 2192 C CA . VAL A 1 294 ? -3.761 -5.337 -16.271 1.00 93.94 294 VAL A CA 1
ATOM 2193 C C . VAL A 1 294 ? -4.159 -6.799 -16.280 1.00 93.94 294 VAL A C 1
ATOM 2195 O O . VAL A 1 294 ? -4.199 -7.467 -15.250 1.00 93.94 294 VAL A O 1
ATOM 2198 N N . LEU A 1 295 ? -4.423 -7.323 -17.472 1.00 93.12 295 LEU A N 1
ATOM 2199 C CA . LEU A 1 295 ? -4.806 -8.716 -17.646 1.00 93.12 295 LEU A CA 1
ATOM 2200 C C . LEU A 1 295 ? -3.590 -9.597 -17.917 1.00 93.12 295 LEU A C 1
ATOM 2202 O O . LEU A 1 295 ? -2.656 -9.214 -18.622 1.00 93.12 295 LEU A O 1
ATOM 2206 N N . ARG A 1 296 ? -3.630 -10.831 -17.418 1.00 92.81 296 ARG A N 1
ATOM 2207 C CA . ARG A 1 296 ? -2.665 -11.861 -17.812 1.00 92.81 296 ARG A CA 1
ATOM 2208 C C . ARG A 1 296 ? -2.920 -12.308 -19.245 1.00 92.81 296 ARG A C 1
ATOM 2210 O O . ARG A 1 296 ? -4.048 -12.621 -19.625 1.00 92.81 296 ARG A O 1
ATOM 2217 N N . LEU A 1 297 ? -1.856 -12.404 -20.028 1.00 91.62 297 LEU A N 1
ATOM 2218 C CA . LEU A 1 297 ? -1.863 -12.863 -21.406 1.00 91.62 297 LEU A CA 1
ATOM 2219 C C . LEU A 1 297 ? -1.523 -14.365 -21.445 1.00 91.62 297 LEU A C 1
ATOM 2221 O O . LEU A 1 297 ? -0.405 -14.762 -21.113 1.00 91.62 297 LEU A O 1
ATOM 2225 N N . PRO A 1 298 ? -2.427 -15.236 -21.938 1.00 87.19 298 PRO A N 1
ATOM 2226 C CA . PRO A 1 298 ? -2.225 -16.691 -21.911 1.00 87.19 298 PRO A CA 1
ATOM 2227 C C . PRO A 1 298 ? -0.951 -17.201 -22.606 1.00 87.19 298 PRO A C 1
ATOM 2229 O O . PRO A 1 298 ? -0.500 -18.313 -22.337 1.00 87.19 298 PRO A O 1
ATOM 2232 N N . ARG A 1 299 ? -0.387 -16.414 -23.531 1.00 87.88 299 ARG A N 1
ATOM 2233 C CA . ARG A 1 299 ? 0.817 -16.750 -24.309 1.00 87.88 299 ARG A CA 1
ATOM 2234 C C . ARG A 1 299 ? 1.943 -15.738 -24.108 1.00 87.88 299 ARG A C 1
ATOM 2236 O O . ARG A 1 299 ? 2.705 -15.490 -25.038 1.00 87.88 299 ARG A O 1
ATOM 2243 N N . CYS A 1 300 ? 2.030 -15.124 -22.928 1.00 90.31 300 CYS A N 1
ATOM 2244 C CA . CYS A 1 300 ? 3.123 -14.207 -22.635 1.00 90.31 300 CYS A CA 1
ATOM 2245 C C . CYS A 1 300 ? 4.484 -14.916 -22.805 1.00 90.31 300 CYS A C 1
ATOM 2247 O O . CYS A 1 300 ? 4.698 -15.962 -22.187 1.00 90.31 300 CYS A O 1
ATOM 2249 N N . PRO A 1 301 ? 5.423 -14.371 -23.600 1.00 89.44 301 PRO A N 1
ATOM 2250 C CA . PRO A 1 301 ? 6.736 -14.984 -23.797 1.00 89.44 301 PRO A CA 1
ATOM 2251 C C . PRO A 1 301 ? 7.651 -14.860 -22.565 1.00 89.44 301 PRO A C 1
ATOM 2253 O O . PRO A 1 301 ? 8.691 -15.513 -22.515 1.00 89.44 301 PRO A O 1
ATOM 2256 N N . ALA A 1 302 ? 7.290 -14.039 -21.570 1.00 90.94 302 ALA A N 1
ATOM 2257 C CA . ALA A 1 302 ? 8.030 -13.926 -20.312 1.00 90.94 302 ALA A CA 1
ATOM 2258 C C . ALA A 1 302 ? 7.571 -14.966 -19.278 1.00 90.94 302 ALA A C 1
ATOM 2260 O O . ALA A 1 302 ? 8.375 -15.769 -18.808 1.00 90.94 302 ALA A O 1
ATOM 2261 N N . CYS A 1 303 ? 6.279 -14.960 -18.931 1.00 91.38 303 CYS A N 1
ATOM 2262 C CA . CYS A 1 303 ? 5.727 -15.732 -17.810 1.00 91.38 303 CYS A CA 1
ATOM 2263 C C . CYS A 1 303 ? 4.829 -16.912 -18.231 1.00 91.38 303 CYS A C 1
ATOM 2265 O O . CYS A 1 303 ? 4.425 -17.709 -17.383 1.00 91.38 303 CYS A O 1
ATOM 2267 N N . GLY A 1 304 ? 4.483 -17.025 -19.518 1.00 84.25 304 GLY A N 1
ATOM 2268 C CA . GLY A 1 304 ? 3.570 -18.047 -20.019 1.00 84.25 304 GLY A CA 1
ATOM 2269 C C . GLY A 1 304 ? 4.196 -19.451 -20.041 1.00 84.25 304 GLY A C 1
ATOM 2270 O O . GLY A 1 304 ? 5.403 -19.596 -20.244 1.00 84.25 304 GLY A O 1
ATOM 2271 N N . PRO A 1 305 ? 3.386 -20.517 -19.896 1.00 70.75 305 PRO A N 1
ATOM 2272 C CA . PRO A 1 305 ? 3.873 -21.901 -19.868 1.00 70.75 305 PRO A CA 1
ATOM 2273 C C . PRO A 1 305 ? 4.468 -22.365 -21.210 1.00 70.75 305 PRO A C 1
ATOM 2275 O O . PRO A 1 305 ? 5.258 -23.305 -21.243 1.00 70.75 305 PRO A O 1
ATOM 2278 N N . GLN A 1 306 ? 4.115 -21.707 -22.319 1.00 65.44 306 GLN A N 1
ATOM 2279 C CA . GLN A 1 306 ? 4.703 -21.923 -23.645 1.00 65.44 306 GLN A CA 1
ATOM 2280 C C . GLN A 1 306 ? 5.753 -20.846 -23.938 1.00 65.44 306 GLN A C 1
ATOM 2282 O O . GLN A 1 306 ? 5.565 -19.991 -24.804 1.00 65.44 306 GLN A O 1
ATOM 2287 N N . ARG A 1 307 ? 6.851 -20.866 -23.177 1.00 60.09 307 ARG A N 1
ATOM 2288 C CA . ARG A 1 307 ? 7.939 -19.891 -23.301 1.00 60.09 307 ARG A CA 1
ATOM 2289 C C . ARG A 1 307 ? 8.735 -20.145 -24.590 1.00 60.09 307 ARG A C 1
ATOM 2291 O O . ARG A 1 307 ? 9.630 -20.984 -24.623 1.00 60.09 307 ARG A O 1
ATOM 2298 N N . ALA A 1 308 ? 8.396 -19.443 -25.672 1.00 57.09 308 ALA A N 1
ATOM 2299 C CA . ALA A 1 308 ? 9.335 -19.235 -26.776 1.00 57.09 308 ALA A CA 1
ATOM 2300 C C . ALA A 1 308 ? 10.537 -18.409 -26.262 1.00 57.09 308 ALA A C 1
ATOM 2302 O O . ALA A 1 308 ? 10.380 -17.703 -25.262 1.00 57.09 308 ALA A O 1
ATOM 2303 N N . PRO A 1 309 ? 11.734 -18.480 -26.880 1.00 59.06 309 PRO A N 1
ATOM 2304 C CA . PRO A 1 309 ? 12.855 -17.634 -26.471 1.00 59.06 309 PRO A CA 1
ATOM 2305 C C . PRO A 1 309 ? 12.416 -16.164 -26.454 1.00 59.06 309 PRO A C 1
ATOM 2307 O O . PRO A 1 309 ? 11.903 -15.652 -27.449 1.00 59.06 309 PRO A O 1
ATOM 2310 N N . TYR A 1 310 ? 12.561 -15.530 -25.290 1.00 55.22 310 TYR A N 1
ATOM 2311 C CA . TYR A 1 310 ? 12.069 -14.187 -25.007 1.00 55.22 310 TYR A CA 1
ATOM 2312 C C . TYR A 1 310 ? 12.675 -13.165 -25.979 1.00 55.22 310 TYR A C 1
ATOM 2314 O O . TYR A 1 310 ? 13.890 -12.980 -26.030 1.00 55.22 310 TYR A O 1
ATOM 2322 N N . ARG A 1 311 ? 11.812 -12.498 -26.746 1.00 56.72 311 ARG A N 1
ATOM 2323 C CA . ARG A 1 311 ? 12.078 -11.216 -27.404 1.00 56.72 311 ARG A CA 1
ATOM 2324 C C . ARG A 1 311 ? 10.874 -10.327 -27.127 1.00 56.72 311 ARG A C 1
ATOM 2326 O O . ARG A 1 311 ? 9.744 -10.783 -27.313 1.00 56.72 311 ARG A O 1
ATOM 2333 N N . ASN A 1 312 ? 11.105 -9.101 -26.659 1.00 56.59 312 ASN A N 1
ATOM 2334 C CA . ASN A 1 312 ? 10.037 -8.106 -26.595 1.00 56.59 312 ASN A CA 1
ATOM 2335 C C . ASN A 1 312 ? 9.505 -7.932 -28.034 1.00 56.59 312 ASN A C 1
ATOM 2337 O O . ASN A 1 312 ? 10.312 -7.748 -28.942 1.00 56.59 312 ASN A O 1
ATOM 2341 N N . PRO A 1 313 ? 8.191 -8.064 -28.288 1.00 60.53 313 PRO A N 1
ATOM 2342 C CA . PRO A 1 313 ? 7.652 -8.011 -29.648 1.00 60.53 313 PRO A CA 1
ATOM 2343 C C . PRO A 1 313 ? 7.840 -6.647 -30.327 1.00 60.53 313 PRO A C 1
ATOM 2345 O O . PRO A 1 313 ? 7.655 -6.555 -31.540 1.00 60.53 313 PRO A O 1
ATOM 2348 N N . PHE A 1 314 ? 8.190 -5.614 -29.560 1.00 53.91 314 PHE A N 1
ATOM 2349 C CA . PHE A 1 314 ? 8.438 -4.261 -30.038 1.00 53.91 314 PHE A CA 1
ATOM 2350 C C . PHE A 1 314 ? 9.931 -3.887 -30.104 1.00 53.91 314 PHE A C 1
ATOM 2352 O O . PHE A 1 314 ? 10.232 -2.780 -30.549 1.00 53.91 314 PHE A O 1
ATOM 2359 N N . LEU A 1 315 ? 10.851 -4.787 -29.711 1.00 52.56 315 LEU A N 1
ATOM 2360 C CA . LEU A 1 315 ? 12.312 -4.600 -29.791 1.00 52.56 315 LEU A CA 1
ATOM 2361 C C . LEU A 1 315 ? 12.976 -5.508 -30.838 1.00 52.56 315 LEU A C 1
ATOM 2363 O O . LEU A 1 315 ? 12.639 -6.714 -30.914 1.00 52.56 315 LEU A O 1
#

Secondary structure (DSSP, 8-state):
--EEEE-TTSEEEE-SSSEEEEESSTT-S-EEEEE-TTS--HHHHHHHHTTS-EEHHHHHHHHHHH-SSS---HHHHHHHHHHTTSEEETTS-HHHHHHHHHSTT-GGGGTT-EEEEE-SSHHHHHHHHHHHHTTTTTTT-EEEEEPPPPGGG--GGGTTT-SEEEEEESS--HHHHHHHHHHHHHHT--EEEEEEETTEEEE---B-TTTS--HHHHHHHHHHHS---HHHHHHHH-TT-S-TT-PPPHHHHHHHHHHHHHHHHHIIIIITHHHHTEEEEEETTTTEEEEEE-PPPTT-TTTSSS-PSP--TT-

Radius of gyration: 24.19 Å; Cα contacts (8 Å, |Δi|>4): 545; chains: 1; bounding box: 53×40×75 Å

pLDDT: mean 87.22, std 10.6, range [52.56, 98.25]

=== Feature glossary ===
Key to the feature types in this record:

pLDDT. pLDDT is the predicted lDDT-Cα score: AlphaFold's confidence that the local environment of each residue (all inter-atomic distances within 15 Å) is correctly placed. It is a per-residue number between 0 and 100, with higher meaning more reliable.

Radius of gyration, Cα contacts, bounding box. T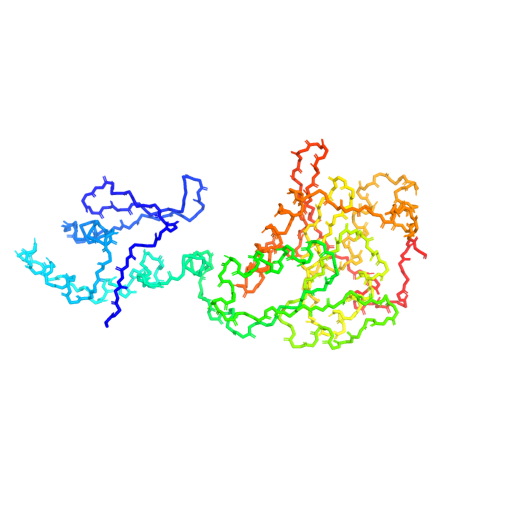he geometric summary reports three shape descriptors. Rg (radius of gyration) measures how spread out the Cα atoms are about their centre of mass; compact globular proteins have small Rg, elongated or unfolded ones large. Cα contacts (<8 Å, |i−j|>4) count long-range residue pairs in spatial proximity — high for tightly packed folds, near zero for rods or random coil. The bounding-box extents give the protein's footprint along x, y, z in Å.

Backbone torsions (φ/ψ). Backbone dihedral angles. Every residue except chain termini has a φ (preceding-C → N → Cα → C) and a ψ (N → Cα → C → next-N). They are reported in degrees following the IUPAC sign convention. Secondary structure is essentially a statement about which (φ, ψ) basin each residue occupies.

Contact-map, Ramachandran, and PAE plots. Plot images: a contact map (which residues are close in 3D, as an N×N binary image), a Ramachandran scatter (backbone torsion angles, revealing secondary-structure composition at a glance), and — for AlphaFold structures — a PAE heatmap (pairwise prediction confidence).

Predicted aligned error. Predicted Aligned Error (PAE) is an AlphaFold confidence matrix: entry (i, j) is the expected error in the position of residue j, in ångströms, when the prediction is superimposed on the true structure at residue i. Low PAE within a block of residues means that block is internally rigid and well-predicted; high PAE between two blocks means their relative placement is uncertain even if each block individually is confident.

Secondary structure (3-state, P-SEA). Three-state secondary structure (P-SEA) collapses the eight DSSP classes into helix (a), strand (b), and coil (c). P-SEA assigns these from Cα geometry alone — distances and angles — without requiring backbone oxygens, so it works on any Cα trace.

Solvent-accessible surface area. Solvent-accessible surface area (SASA) is the area in Å² traced out by the centre of a 1.4 Å probe sphere (a water molecule) rolled over the protein's van der Waals surface (Shrake–Rupley / Lee–Richards construction). Buried residues have near-zero SASA; fully exposed residues can exceed 200 Å². The total SASA scales roughly with the number of surface residues.

Foldseek 3Di. The Foldseek 3Di string encodes local tertiary geometry as a 20-letter alphabet — one character per residue — derived from the relative positions of nearby Cα atoms. Unlike the amino-acid sequence, 3Di is a direct function of the 3D structure, so two proteins with the same fold have similar 3Di strings even at low sequence identity.

B-factor. For experimental (PDB) structures, the B-factor (temperature factor) quantifies the positional spread of each atom in the crystal — a combination of thermal vibration and static disorder — in units of Å². High B-factors mark flexible loops or poorly resolved regions; low B-factors mark the rigid, well-ordered core.

mmCIF coordinates. The mmCIF block holds the 3D Cartesian coordinates of each backbone atom (N, Cα, C, O) in ångströms. mmCIF is the PDB's canonical archive format — a tagged-loop text representation of the atomic model.

InterPro / GO / CATH / organism. Functional annotations link the protein to curated databases. InterPro entries identify conserved domains and families by matching the sequence against member-database signatures (Pfam, PROSITE, CDD, …). Gene Ontology (GO) terms describe molecular function, biological process, and cellular component in a controlled vocabulary. CATH places the structure in a hierarchical fold classification (Class/Architecture/Topology/Homologous-superfamily). The organism is the source species.

Rendered structure images. Structure images are PyMOL renders from six orthogonal camera directions. Cartoon representation draws helices as coils and strands as arrows; sticks shows the backbone as bonds; surface shows the solvent-excluded envelope. Rainbow coloring maps sequence position to hue (blue→red, N→C); chain coloring assigns a distinct color per polypeptide.

Sequence. This is the polypeptide sequence — one letter per residue, N-terminus first. Length ranges from a few dozen residues for small domains to over a thousand for large multi-domain proteins.

Secondary structure (8-state, DSSP). The SS8 string is DSSP's per-residue secondary-structure call. α-helix (H) means an i→i+4 H-bond ladder; β-strand (E) means the residue participates in a β-sheet; 3₁₀ (G) and π (I) are tighter and wider helices; T/S are turns/bends; '-' is loop.

Nearest PDB structures. Structural nearest neighbors (via Foldseek easy-search vs the PDB). Reported per hit: target PDB id, E-value, and alignment TM-score. A TM-score above ~0.5 is the conventional threshold for 'same fold'.